Protein AF-0000000075018645 (afdb_homodimer)

InterPro domains:
  IPR000979 Phosphodiesterase MJ0936/Vps29 [PTHR11124] (1-174)
  IPR000979 Phosphodiesterase MJ0936/Vps29 [TIGR00040] (1-142)
  IPR024654 Calcineurin-like phosphoesterase domain, lpxH-type [PF12850] (1-156)
  IPR028661 Vacuolar protein sorting-associated protein 29 [cd07394] (2-175)
  IPR029052 Metallo-dependent phosphatase-like [G3DSA:3.60.21.10] (1-175)
  IPR029052 Metallo-dependent phosphatase-like [SSF56300] (1-170)

Sequence (350 aa):
MLVLVLGDLHIPHWCNSLPAQFKELLVPGKIQHILCTGNHCTKESYDRLKTQASDVHIVLGDFDENLNYPEQKVVTVGQFKTGLIHGHQVIPWGDKPSLALLQRQFDVGILISGHTHKFEALEHENKFYINPGSATGAYNALETNIIPSFVLMDIQASTLVTYVNQLIGDDVKVGMLVLVLGDLHIPHWCNSLPAQFKELLVPGKIQHILCTGNHCTKESYDRLKTQASDVHIVLGDFDENLNYPEQKVVTVGQFKTGLIHGHQVIPWGDKPSLALLQRQFDVGILISGHTHKFEALEHENKFYINPGSATGAYNALETNIIPSFVLMDIQASTLVTYVNQLIGDDVKVG

Structure (mmCIF, N/CA/C/O backbone):
data_AF-0000000075018645-model_v1
#
loop_
_entity.id
_entity.type
_entity.pdbx_description
1 polymer 'Vacuolar protein sorting-associated protein 29'
#
loop_
_atom_site.group_PDB
_atom_site.id
_atom_site.type_symbol
_atom_site.label_atom_id
_atom_site.label_alt_id
_atom_site.label_comp_id
_atom_site.label_asym_id
_atom_site.label_entity_id
_atom_site.label_seq_id
_atom_site.pdbx_PDB_ins_code
_atom_site.Cartn_x
_atom_site.Cartn_y
_atom_site.Cartn_z
_atom_site.occupancy
_atom_site.B_iso_or_equiv
_atom_site.auth_seq_id
_atom_site.auth_comp_id
_atom_site.auth_asym_id
_atom_site.auth_atom_id
_atom_site.pdbx_PDB_model_num
ATOM 1 N N . MET A 1 1 ? 11.43 -12.359 6.496 1 83.75 1 MET A N 1
ATOM 2 C CA . MET A 1 1 ? 11.57 -12.656 5.07 1 83.75 1 MET A CA 1
ATOM 3 C C . MET A 1 1 ? 10.539 -11.891 4.25 1 83.75 1 MET A C 1
ATOM 5 O O . MET A 1 1 ? 9.359 -11.883 4.59 1 83.75 1 MET A O 1
ATOM 9 N N . LEU A 1 2 ? 11.062 -11.273 3.143 1 85.44 2 LEU A N 1
ATOM 10 C CA . LEU A 1 2 ? 10.164 -10.453 2.34 1 85.44 2 LEU A CA 1
ATOM 11 C C . LEU A 1 2 ? 9.852 -11.133 1.011 1 85.44 2 LEU A C 1
ATOM 13 O O . LEU A 1 2 ? 10.75 -11.656 0.349 1 85.44 2 LEU A O 1
ATOM 17 N N . VAL A 1 3 ? 8.555 -11.07 0.729 1 90 3 VAL A N 1
ATOM 18 C CA . VAL A 1 3 ? 8.062 -11.688 -0.497 1 90 3 VAL A CA 1
ATOM 19 C C . VAL A 1 3 ? 7.254 -10.672 -1.302 1 90 3 VAL A C 1
ATOM 21 O O . VAL A 1 3 ? 6.316 -10.062 -0.782 1 90 3 VAL A O 1
ATOM 24 N N . LEU A 1 4 ? 7.664 -10.484 -2.486 1 90 4 LEU A N 1
ATOM 25 C CA . LEU A 1 4 ? 6.902 -9.633 -3.396 1 90 4 LEU A CA 1
ATOM 26 C C . LEU A 1 4 ? 5.93 -10.461 -4.23 1 90 4 LEU A C 1
ATOM 28 O O . LEU A 1 4 ? 6.32 -11.461 -4.836 1 90 4 LEU A O 1
ATOM 32 N N . VAL A 1 5 ? 4.656 -10.062 -4.191 1 93.38 5 VAL A N 1
ATOM 33 C CA . VAL A 1 5 ? 3.625 -10.734 -4.98 1 93.38 5 VAL A CA 1
ATOM 34 C C . VAL A 1 5 ? 3.055 -9.773 -6.012 1 93.38 5 VAL A C 1
ATOM 36 O O . VAL A 1 5 ? 2.572 -8.688 -5.664 1 93.38 5 VAL A O 1
ATOM 39 N N . LEU A 1 6 ? 3.135 -10.125 -7.309 1 91.5 6 LEU A N 1
ATOM 40 C CA . LEU A 1 6 ? 2.613 -9.258 -8.359 1 91.5 6 LEU A CA 1
ATOM 41 C C . LEU A 1 6 ? 2.143 -10.078 -9.555 1 91.5 6 LEU A C 1
ATOM 43 O O . LEU A 1 6 ? 2.387 -11.289 -9.617 1 91.5 6 LEU A O 1
ATOM 47 N N . GLY A 1 7 ? 1.464 -9.445 -10.508 1 91.44 7 GLY A N 1
ATOM 48 C CA . GLY A 1 7 ? 1.008 -10.094 -11.727 1 91.44 7 GLY A CA 1
ATOM 49 C C . GLY A 1 7 ? 0.136 -9.203 -12.586 1 91.44 7 GLY A C 1
ATOM 50 O O . GLY A 1 7 ? -0.05 -8.023 -12.281 1 91.44 7 GLY A O 1
ATOM 51 N N . ASP A 1 8 ? -0.263 -9.75 -13.734 1 89.31 8 ASP A N 1
ATOM 52 C CA . ASP A 1 8 ? -1.193 -9.117 -14.672 1 89.31 8 ASP A CA 1
ATOM 53 C C . ASP A 1 8 ? -0.682 -7.754 -15.117 1 89.31 8 ASP A C 1
ATOM 55 O O . ASP A 1 8 ? -1.412 -6.762 -15.062 1 89.31 8 ASP A O 1
ATOM 59 N N . LEU A 1 9 ? 0.55 -7.738 -15.469 1 81.56 9 LEU A N 1
ATOM 60 C CA . LEU A 1 9 ? 1.198 -6.508 -15.906 1 81.56 9 LEU A CA 1
ATOM 61 C C . LEU A 1 9 ? 0.709 -6.105 -17.297 1 81.56 9 LEU A C 1
ATOM 63 O O . LEU A 1 9 ? 0.452 -4.926 -17.547 1 81.56 9 LEU A O 1
ATOM 67 N N . HIS A 1 10 ? 0.466 -6.961 -18.234 1 73.25 10 HIS A N 1
ATOM 68 C CA . HIS A 1 10 ? 0.012 -6.777 -19.609 1 73.25 10 HIS A CA 1
ATOM 69 C C . HIS A 1 10 ? 0.789 -5.66 -20.297 1 73.25 10 HIS A C 1
ATOM 71 O O . HIS A 1 10 ? 0.198 -4.805 -20.969 1 73.25 10 HIS A O 1
ATOM 77 N N . ILE A 1 11 ? 1.95 -5.191 -19.797 1 65.5 11 ILE A N 1
ATOM 78 C CA . ILE A 1 11 ? 2.768 -4.18 -20.469 1 65.5 11 ILE A CA 1
ATOM 79 C C . ILE A 1 11 ? 3.992 -4.84 -21.094 1 65.5 11 ILE A C 1
ATOM 81 O O . ILE A 1 11 ? 4.703 -5.602 -20.438 1 65.5 11 ILE A O 1
ATOM 85 N N . PRO A 1 12 ? 4.051 -4.598 -22.422 1 55.47 12 PRO A N 1
ATOM 86 C CA . PRO A 1 12 ? 5.258 -5.152 -23.047 1 55.47 12 PRO A CA 1
ATOM 87 C C . PRO A 1 12 ? 6.535 -4.723 -22.328 1 55.47 12 PRO A C 1
ATOM 89 O O . PRO A 1 12 ? 7.5 -5.488 -22.266 1 55.47 12 PRO A O 1
ATOM 92 N N . HIS A 1 13 ? 6.707 -3.363 -21.875 1 49.41 13 HIS A N 1
ATOM 93 C CA . HIS A 1 13 ? 7.949 -2.865 -21.281 1 49.41 13 HIS A CA 1
ATOM 94 C C . HIS A 1 13 ? 7.723 -2.338 -19.875 1 49.41 13 HIS A C 1
AT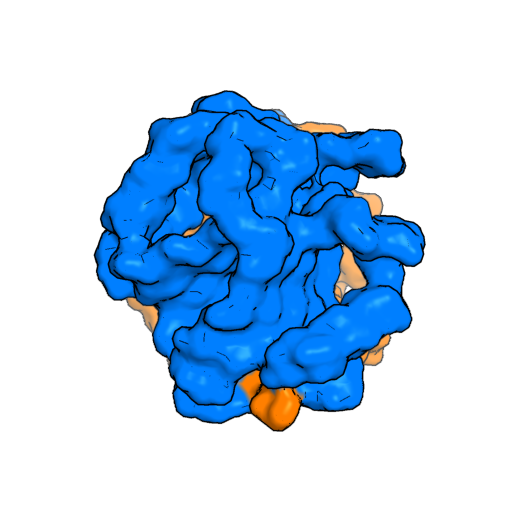OM 96 O O . HIS A 1 13 ? 7.371 -1.171 -19.688 1 49.41 13 HIS A O 1
ATOM 102 N N . TRP A 1 14 ? 7.301 -3.049 -18.891 1 46.34 14 TRP A N 1
ATOM 103 C CA . TRP A 1 14 ? 6.766 -2.648 -17.594 1 46.34 14 TRP A CA 1
ATOM 104 C C . TRP A 1 14 ? 7.871 -2.09 -16.703 1 46.34 14 TRP A C 1
ATOM 106 O O . TRP A 1 14 ? 7.629 -1.179 -15.906 1 46.34 14 TRP A O 1
ATOM 116 N N . CYS A 1 15 ? 9.086 -2.59 -16.641 1 45.81 15 CYS A N 1
ATOM 117 C CA . CYS A 1 15 ? 9.977 -2.252 -15.539 1 45.81 15 CYS A CA 1
ATOM 118 C C . CYS A 1 15 ? 10.078 -0.741 -15.359 1 45.81 15 CYS A C 1
ATOM 120 O O . CYS A 1 15 ? 10.328 -0.256 -14.258 1 45.81 15 CYS A O 1
ATOM 122 N N . ASN A 1 16 ? 9.766 -0.083 -16.328 1 48.06 16 ASN A N 1
ATOM 123 C CA . ASN A 1 16 ? 10 1.354 -16.219 1 48.06 16 ASN A CA 1
ATOM 124 C C . ASN A 1 16 ? 8.867 2.055 -15.484 1 48.06 16 ASN A C 1
ATOM 126 O O . ASN A 1 16 ? 8.984 3.225 -15.117 1 48.06 16 ASN A O 1
ATOM 130 N N . SER A 1 17 ? 7.871 1.231 -15.203 1 51.66 17 SER A N 1
ATOM 131 C CA . SER A 1 17 ? 6.711 2.006 -14.766 1 51.66 17 SER A CA 1
ATOM 132 C C . SER A 1 17 ? 6.48 1.863 -13.266 1 51.66 17 SER A C 1
ATOM 134 O O . SER A 1 17 ? 5.641 2.561 -12.695 1 51.66 17 SER A O 1
ATOM 136 N N . LEU A 1 18 ? 7.113 0.878 -12.672 1 55.47 18 LEU A N 1
ATOM 137 C CA . LEU A 1 18 ? 6.934 0.89 -11.219 1 55.47 18 LEU A CA 1
ATOM 138 C C . LEU A 1 18 ? 7.578 2.125 -10.602 1 55.47 18 LEU A C 1
ATOM 140 O O . LEU A 1 18 ? 8.68 2.52 -11 1 55.47 18 LEU A O 1
ATOM 144 N N . PRO A 1 19 ? 6.902 2.9 -9.867 1 52.44 19 PRO A N 1
ATOM 145 C CA . PRO A 1 19 ? 7.539 4.055 -9.219 1 52.44 19 PRO A CA 1
ATOM 146 C C . PRO A 1 19 ? 8.898 3.713 -8.609 1 52.44 19 PRO A C 1
ATOM 148 O O . PRO A 1 19 ? 9.102 2.592 -8.141 1 52.44 19 PRO A O 1
ATOM 151 N N . ALA A 1 20 ? 9.844 4.527 -8.969 1 54.25 20 ALA A N 1
ATOM 152 C CA . ALA A 1 20 ? 11.227 4.391 -8.531 1 54.25 20 ALA A CA 1
ATOM 153 C C . ALA A 1 20 ? 11.297 3.887 -7.09 1 54.25 20 ALA A C 1
ATOM 155 O O . ALA A 1 20 ? 12.18 3.098 -6.742 1 54.25 20 ALA A O 1
ATOM 156 N N . GLN A 1 21 ? 10.391 4.324 -6.289 1 50.91 21 GLN A N 1
ATOM 157 C CA . GLN A 1 21 ? 10.469 4.031 -4.863 1 50.91 21 GLN A CA 1
ATOM 158 C C . GLN A 1 21 ? 10.172 2.562 -4.582 1 50.91 21 GLN A C 1
ATOM 160 O O . GLN A 1 21 ? 10.781 1.959 -3.695 1 50.91 21 GLN A O 1
ATOM 165 N N . PHE A 1 22 ? 9.273 2.072 -5.418 1 56.5 22 PHE A N 1
ATOM 166 C CA . PHE A 1 22 ? 9.055 0.638 -5.273 1 56.5 22 PHE A CA 1
ATOM 167 C C . PHE A 1 22 ? 10.25 -0.145 -5.801 1 56.5 22 PHE A C 1
ATOM 169 O O . PHE A 1 22 ? 10.547 -1.241 -5.316 1 56.5 22 PHE A O 1
ATOM 176 N N . LYS A 1 23 ? 10.844 0.685 -6.559 1 59.16 23 LYS A N 1
ATOM 177 C CA . LYS A 1 23 ? 12.047 0.066 -7.102 1 59.16 23 LYS A CA 1
ATOM 178 C C . LYS A 1 23 ? 13.078 -0.187 -6.004 1 59.16 23 LYS A C 1
ATOM 180 O O . LYS A 1 23 ? 13.82 -1.171 -6.055 1 59.16 23 LYS A O 1
ATOM 185 N N . GLU A 1 24 ? 12.914 0.723 -5.113 1 60.16 24 GLU A N 1
ATOM 186 C CA . GLU A 1 24 ? 13.867 0.559 -4.016 1 60.16 24 GLU A CA 1
ATOM 187 C C . GLU A 1 24 ? 13.547 -0.681 -3.188 1 60.16 24 GLU A C 1
ATOM 189 O O . GLU A 1 24 ? 14.43 -1.253 -2.547 1 60.16 24 GLU A O 1
ATOM 194 N N . LEU A 1 25 ? 12.289 -0.926 -3.186 1 60.38 25 LEU A N 1
ATOM 195 C CA . LEU A 1 25 ? 11.93 -2.18 -2.529 1 60.38 25 LEU A CA 1
ATOM 196 C C . LEU A 1 25 ? 12.523 -3.371 -3.273 1 60.38 25 LEU A C 1
ATOM 198 O O . LEU A 1 25 ? 12.781 -4.418 -2.676 1 60.38 25 LEU A O 1
ATOM 202 N N . LEU A 1 26 ? 12.688 -3.105 -4.48 1 60.47 26 LEU A N 1
ATOM 203 C CA . LEU A 1 26 ? 13.219 -4.164 -5.332 1 60.47 26 LEU A CA 1
ATOM 204 C C . LEU A 1 26 ? 14.742 -4.133 -5.352 1 60.47 26 LEU A C 1
ATOM 206 O O . LEU A 1 26 ? 15.367 -4.785 -6.188 1 60.47 26 LEU A O 1
ATOM 210 N N . VAL A 1 27 ? 15.219 -3.354 -4.32 1 60.97 27 VAL A N 1
ATOM 211 C CA . VAL A 1 27 ? 16.672 -3.357 -4.234 1 60.97 27 VAL A CA 1
ATOM 212 C C . VAL A 1 27 ? 17.172 -4.762 -3.896 1 60.97 27 VAL A C 1
ATOM 214 O O . VAL A 1 27 ? 16.609 -5.434 -3.027 1 60.97 27 VAL A O 1
ATOM 217 N N . PRO A 1 28 ? 18.203 -5.121 -4.664 1 63.28 28 PRO A N 1
ATOM 218 C CA . PRO A 1 28 ? 18.734 -6.469 -4.465 1 63.28 28 PRO A CA 1
ATOM 219 C C . PRO A 1 28 ? 19.047 -6.77 -3 1 63.28 28 PRO A C 1
ATOM 221 O O . PRO A 1 28 ? 19.547 -5.898 -2.279 1 63.28 28 PRO A O 1
ATOM 224 N N . GLY A 1 29 ? 18.594 -7.887 -2.543 1 68.38 29 GLY A N 1
ATOM 225 C CA . GLY A 1 29 ? 18.922 -8.383 -1.213 1 68.38 29 GLY A CA 1
ATOM 226 C C . GLY A 1 29 ? 17.812 -8.141 -0.203 1 68.38 29 GLY A C 1
ATOM 227 O O . GLY A 1 29 ? 17.812 -8.719 0.885 1 68.38 29 GLY A O 1
ATOM 228 N N . LYS A 1 30 ? 16.906 -7.352 -0.616 1 74.56 30 LYS A N 1
ATOM 229 C CA . LYS A 1 30 ? 15.844 -7.078 0.35 1 74.56 30 LYS A CA 1
ATOM 230 C C . LYS A 1 30 ? 14.672 -8.039 0.167 1 74.56 30 LYS A C 1
ATOM 232 O O . LYS A 1 30 ? 14.094 -8.516 1.146 1 74.56 30 LYS A O 1
ATOM 237 N N . ILE A 1 31 ? 14.383 -8.328 -1.036 1 82.94 31 ILE A N 1
ATOM 238 C CA . ILE A 1 31 ? 13.305 -9.258 -1.353 1 82.94 31 ILE A CA 1
ATOM 239 C C . ILE A 1 31 ? 13.875 -10.648 -1.596 1 82.94 31 ILE A C 1
ATOM 241 O O . ILE A 1 31 ? 14.727 -10.836 -2.467 1 82.94 31 ILE A O 1
ATOM 245 N N . GLN A 1 32 ? 13.422 -11.586 -0.817 1 87 32 GLN A N 1
ATOM 246 C CA . GLN A 1 32 ? 13.969 -12.938 -0.932 1 87 32 GLN A CA 1
ATOM 247 C C . GLN A 1 32 ? 13.227 -13.734 -2.004 1 87 32 GLN A C 1
ATOM 249 O O . GLN A 1 32 ? 13.836 -14.539 -2.711 1 87 32 GLN A O 1
ATOM 254 N N . HIS A 1 33 ? 11.922 -13.516 -2.055 1 90.69 33 HIS A N 1
ATOM 255 C CA . HIS A 1 33 ? 11.117 -14.25 -3.021 1 90.69 33 HIS A CA 1
ATOM 256 C C . HIS A 1 33 ? 10.219 -13.305 -3.82 1 90.69 33 HIS A C 1
ATOM 258 O O . HIS A 1 33 ? 9.688 -12.336 -3.275 1 90.69 33 HIS A O 1
ATOM 264 N N . ILE A 1 34 ? 10.094 -13.656 -5.09 1 91.25 34 ILE A N 1
ATOM 265 C CA . ILE A 1 34 ? 9.086 -13.008 -5.926 1 91.25 34 ILE A CA 1
ATOM 266 C C . ILE A 1 34 ? 8.109 -14.055 -6.461 1 91.25 34 ILE A C 1
ATOM 268 O O . ILE A 1 34 ? 8.523 -15.07 -7.023 1 91.25 34 ILE A O 1
ATOM 272 N N . LEU A 1 35 ? 6.836 -13.867 -6.168 1 94.88 35 LEU A N 1
ATOM 273 C CA . LEU A 1 35 ? 5.766 -14.711 -6.684 1 94.88 35 LEU A CA 1
ATOM 274 C C . LEU A 1 35 ? 4.93 -13.961 -7.715 1 94.88 35 LEU A C 1
ATOM 276 O O . LEU A 1 35 ? 4.336 -12.922 -7.402 1 94.88 35 LEU A O 1
ATOM 280 N N . CYS A 1 36 ? 4.848 -14.531 -8.953 1 93.75 36 CYS A N 1
ATOM 281 C CA . CYS A 1 36 ? 4.148 -13.859 -10.047 1 93.75 36 CYS A CA 1
ATOM 282 C C . CYS A 1 36 ? 2.996 -14.711 -10.562 1 93.75 36 CYS A C 1
ATOM 284 O O . CYS A 1 36 ? 3.188 -15.875 -10.906 1 93.75 36 CYS A O 1
ATOM 286 N N . THR A 1 37 ? 1.819 -14.039 -10.695 1 96.31 37 THR A N 1
ATOM 287 C CA . THR A 1 37 ? 0.627 -14.789 -11.078 1 96.31 37 THR A CA 1
ATOM 288 C C . THR A 1 37 ? 0.485 -14.844 -12.594 1 96.31 37 THR A C 1
ATOM 290 O O . THR A 1 37 ? -0.561 -15.25 -13.109 1 96.31 37 THR A O 1
ATOM 293 N N . GLY A 1 38 ? 1.52 -14.445 -13.328 1 92.94 38 GLY A N 1
ATOM 294 C CA . GLY A 1 38 ? 1.479 -14.57 -14.773 1 92.94 38 GLY A CA 1
ATOM 295 C C . GLY A 1 38 ? 1.055 -13.289 -15.477 1 92.94 38 GLY A C 1
ATOM 296 O O . GLY A 1 38 ? 0.892 -12.25 -14.836 1 92.94 38 GLY A O 1
ATOM 297 N N . ASN A 1 39 ? 0.925 -13.477 -16.891 1 89.75 39 ASN A N 1
ATOM 298 C CA . ASN A 1 39 ? 0.632 -12.352 -17.766 1 89.75 39 ASN A CA 1
ATOM 299 C C . ASN A 1 39 ? 1.648 -11.227 -17.609 1 89.75 39 ASN A C 1
ATOM 301 O O . ASN A 1 39 ? 1.272 -10.062 -17.422 1 89.75 39 ASN A O 1
ATOM 305 N N . HIS A 1 40 ? 2.846 -11.969 -17.562 1 77.69 40 HIS A N 1
ATOM 306 C CA . HIS A 1 40 ? 3.971 -11.039 -17.516 1 77.69 40 HIS A CA 1
ATOM 307 C C . HIS A 1 40 ? 4.414 -10.648 -18.922 1 77.69 40 HIS A C 1
ATOM 309 O O . HIS A 1 40 ? 4.172 -11.375 -19.875 1 77.69 40 HIS A O 1
ATOM 315 N N . CYS A 1 41 ? 4.414 -9.422 -19.375 1 61.62 41 CYS A N 1
ATOM 316 C CA . CYS A 1 41 ? 4.629 -8.984 -20.75 1 61.62 41 CYS A CA 1
ATOM 317 C C . CYS A 1 41 ? 5.91 -9.586 -21.328 1 61.62 41 CYS A C 1
ATOM 319 O O . CYS A 1 41 ? 5.883 -10.25 -22.359 1 61.62 41 CYS A O 1
ATOM 321 N N . THR A 1 42 ? 7.172 -8.992 -21.062 1 62.38 42 THR A N 1
ATOM 322 C CA . THR A 1 42 ? 8.336 -9.312 -21.891 1 62.38 42 THR A CA 1
ATOM 323 C C . THR A 1 42 ? 9.367 -10.094 -21.078 1 62.38 42 THR A C 1
ATOM 325 O O . THR A 1 42 ? 9.352 -10.07 -19.859 1 62.38 42 THR A O 1
ATOM 328 N N . LYS A 1 43 ? 10.023 -11.016 -21.781 1 66.56 43 LYS A N 1
ATOM 329 C CA . LYS A 1 43 ? 11.18 -11.711 -21.234 1 66.56 43 LYS A CA 1
ATOM 330 C C . LYS A 1 43 ? 12.086 -10.75 -20.453 1 66.56 43 LYS A C 1
ATOM 332 O O . LYS A 1 43 ? 12.641 -11.117 -19.422 1 66.56 43 LYS A O 1
ATOM 337 N N . GLU A 1 44 ? 12.125 -9.617 -20.938 1 68.62 44 GLU A N 1
ATOM 338 C CA . GLU A 1 44 ? 12.984 -8.609 -20.312 1 68.62 44 GLU A CA 1
ATOM 339 C C . GLU A 1 44 ? 12.516 -8.273 -18.906 1 68.62 44 GLU A C 1
ATOM 341 O O . GLU A 1 44 ? 13.328 -8.133 -17.984 1 68.62 44 GLU A O 1
ATOM 346 N N . SER A 1 45 ? 11.203 -8.242 -18.766 1 69.06 45 SER A N 1
ATOM 347 C CA . SER A 1 45 ? 10.656 -7.938 -17.438 1 69.06 45 SER A CA 1
ATOM 348 C C . SER A 1 45 ? 10.953 -9.062 -16.453 1 69.06 45 SER A C 1
ATOM 350 O O . SER A 1 45 ? 11.289 -8.797 -15.297 1 69.06 45 SER A O 1
ATOM 352 N N . TYR A 1 46 ? 10.93 -10.141 -17.031 1 70.25 46 TYR A N 1
ATOM 353 C CA . TYR A 1 46 ? 11.195 -11.312 -16.203 1 70.25 46 TYR A CA 1
ATOM 354 C C . TYR A 1 46 ? 12.656 -11.352 -15.781 1 70.25 46 TYR A C 1
ATOM 356 O O . TYR A 1 46 ? 12.961 -11.648 -14.617 1 70.25 46 TYR A O 1
ATOM 364 N N . ASP A 1 47 ? 13.469 -11.141 -16.703 1 74.12 47 ASP A N 1
ATOM 365 C CA . ASP A 1 47 ? 14.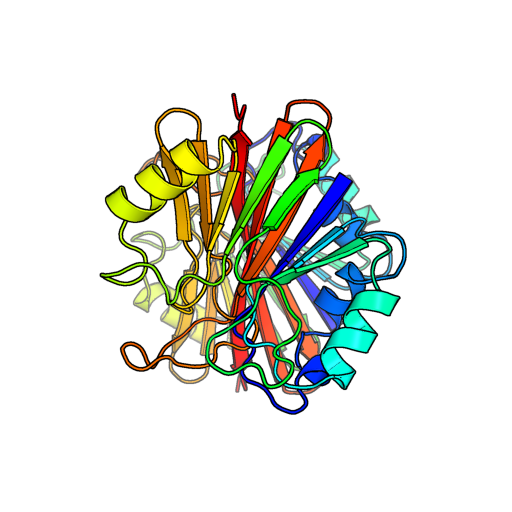898 -11.148 -16.406 1 74.12 47 ASP A CA 1
ATOM 366 C C . ASP A 1 47 ? 15.25 -10.109 -15.336 1 74.12 47 ASP A C 1
ATOM 368 O O . ASP A 1 47 ? 16.109 -10.352 -14.484 1 74.12 47 ASP A O 1
ATOM 372 N N . ARG A 1 48 ? 14.539 -9.164 -15.375 1 71.62 48 ARG A N 1
ATOM 373 C CA . ARG A 1 48 ? 14.773 -8.109 -14.383 1 71.62 48 ARG A CA 1
ATOM 374 C C . ARG A 1 48 ? 14.359 -8.578 -12.992 1 71.62 48 ARG A C 1
ATOM 376 O O . ARG A 1 48 ? 15.062 -8.312 -12.016 1 71.62 48 ARG A O 1
ATOM 383 N N . LEU A 1 49 ? 13.281 -9.266 -12.969 1 74.81 49 LEU A N 1
ATOM 384 C CA . LEU A 1 49 ? 12.812 -9.766 -11.68 1 74.81 49 LEU A CA 1
ATOM 385 C C . LEU A 1 49 ? 13.773 -10.797 -11.109 1 74.81 49 LEU A C 1
ATOM 387 O O . LEU A 1 49 ? 14.039 -10.805 -9.906 1 74.81 49 LEU A O 1
ATOM 391 N N . LYS A 1 50 ? 14.328 -11.484 -11.953 1 74.75 50 LYS A N 1
ATOM 392 C CA . LYS A 1 50 ? 15.258 -12.531 -11.539 1 74.75 50 LYS A CA 1
ATOM 393 C C . LYS A 1 50 ? 16.531 -11.938 -10.969 1 74.75 50 LYS A C 1
ATOM 395 O O . LYS A 1 50 ? 17.188 -12.539 -10.102 1 74.75 50 LYS A O 1
ATOM 400 N N . THR A 1 51 ? 16.828 -10.812 -11.555 1 73.44 51 THR A N 1
ATOM 401 C CA . THR A 1 51 ? 18.016 -10.164 -11.047 1 73.44 51 THR A CA 1
ATOM 402 C C . THR A 1 51 ? 17.75 -9.508 -9.695 1 73.44 51 THR A C 1
ATOM 404 O O . THR A 1 51 ? 18.672 -9.258 -8.922 1 73.44 51 THR A O 1
ATOM 407 N N . GLN A 1 52 ? 16.547 -9.297 -9.398 1 70.62 52 GLN A N 1
ATOM 408 C CA . GLN A 1 52 ? 16.156 -8.547 -8.211 1 70.62 52 GLN A CA 1
ATOM 409 C C . GLN A 1 52 ? 16 -9.477 -7.008 1 70.62 52 GLN A C 1
ATOM 411 O O . GLN A 1 52 ? 16.188 -9.055 -5.867 1 70.62 52 GLN A O 1
ATOM 416 N N . ALA A 1 53 ? 15.664 -10.672 -7.309 1 76.06 53 ALA A N 1
ATOM 417 C CA . ALA A 1 53 ? 15.445 -11.609 -6.207 1 76.06 53 ALA A CA 1
ATOM 418 C C . ALA A 1 53 ? 16.062 -12.969 -6.516 1 76.06 53 ALA A C 1
ATOM 420 O O . ALA A 1 53 ? 16.125 -13.383 -7.676 1 76.06 53 ALA A O 1
ATOM 421 N N . SER A 1 54 ? 16.484 -13.578 -5.414 1 75.75 54 SER A N 1
ATOM 422 C CA . SER A 1 54 ? 17.156 -14.859 -5.535 1 75.75 54 SER A CA 1
ATOM 423 C C . SER A 1 54 ? 16.188 -15.961 -5.965 1 75.75 54 SER A C 1
ATOM 425 O O . SER A 1 54 ? 16.594 -16.938 -6.59 1 75.75 54 SER A O 1
ATOM 427 N N . ASP A 1 55 ? 14.961 -15.789 -5.652 1 89.56 55 ASP A N 1
ATOM 428 C CA . ASP A 1 55 ? 13.984 -16.844 -5.914 1 89.56 55 ASP A CA 1
ATOM 429 C C . ASP A 1 55 ? 12.719 -16.281 -6.547 1 89.56 55 ASP A C 1
ATOM 431 O O . ASP A 1 55 ? 11.922 -15.633 -5.871 1 89.56 55 ASP A O 1
ATOM 435 N N . VAL A 1 56 ? 12.617 -16.578 -7.82 1 90.88 56 VAL A N 1
ATOM 436 C CA . VAL A 1 56 ? 11.477 -16.062 -8.57 1 90.88 56 VAL A CA 1
ATOM 437 C C . VAL A 1 56 ? 10.609 -17.219 -9.055 1 90.88 56 VAL A C 1
ATOM 439 O O . VAL A 1 56 ? 11.102 -18.156 -9.688 1 90.88 56 VAL A O 1
ATOM 442 N N . HIS A 1 57 ? 9.32 -17.156 -8.711 1 94.25 57 HIS A N 1
ATOM 443 C CA . HIS A 1 57 ? 8.344 -18.156 -9.141 1 94.25 57 HIS A CA 1
ATOM 444 C C . HIS A 1 57 ? 7.258 -17.516 -10 1 94.25 57 HIS A C 1
ATOM 446 O O . HIS A 1 57 ? 6.648 -16.516 -9.609 1 94.25 57 HIS A O 1
ATOM 452 N N . ILE A 1 58 ? 7.047 -18.141 -11.148 1 93.31 58 ILE A N 1
ATOM 453 C CA . ILE A 1 58 ? 6.07 -17.625 -12.102 1 93.31 58 ILE A CA 1
ATOM 454 C C . ILE A 1 58 ? 5.141 -18.75 -12.555 1 93.31 58 ILE A C 1
ATOM 456 O O . ILE A 1 58 ? 5.586 -19.875 -12.797 1 93.31 58 ILE A O 1
ATOM 460 N N . VAL A 1 59 ? 3.842 -18.406 -12.609 1 96.5 59 VAL A N 1
ATOM 461 C CA . VAL A 1 59 ? 2.912 -19.359 -13.227 1 96.5 59 VAL A CA 1
ATOM 462 C C . VAL A 1 59 ? 2.402 -18.781 -14.547 1 96.5 59 VAL A C 1
ATOM 464 O O . VAL A 1 59 ? 2.506 -17.578 -14.797 1 96.5 59 VAL A O 1
ATOM 467 N N . LEU A 1 60 ? 1.87 -19.656 -15.344 1 95.12 60 LEU A N 1
ATOM 468 C CA . LEU A 1 60 ? 1.473 -19.328 -16.719 1 95.12 60 LEU A CA 1
ATOM 469 C C . LEU A 1 60 ? 0.177 -18.531 -16.719 1 95.12 60 LEU A C 1
ATOM 471 O O . LEU A 1 60 ? -0.836 -18.969 -16.172 1 95.12 60 LEU A O 1
ATOM 475 N N . GLY A 1 61 ? 0.237 -17.344 -17.312 1 93.94 61 GLY A N 1
ATOM 476 C CA . GLY A 1 61 ? -0.957 -16.562 -17.578 1 93.94 61 GLY A CA 1
ATOM 477 C C . GLY A 1 61 ? -1.566 -16.875 -18.938 1 93.94 61 GLY A C 1
ATOM 478 O O . GLY A 1 61 ? -0.932 -17.5 -19.781 1 93.94 61 GLY A O 1
ATOM 479 N N . ASP A 1 62 ? -2.785 -16.406 -19.156 1 93.12 62 ASP A N 1
ATOM 480 C CA . ASP A 1 62 ? -3.494 -16.734 -20.391 1 93.12 62 ASP A CA 1
ATOM 481 C C . ASP A 1 62 ? -2.99 -15.875 -21.562 1 93.12 62 ASP A C 1
ATOM 483 O O . ASP A 1 62 ? -3.268 -16.172 -22.719 1 93.12 62 ASP A O 1
ATOM 487 N N . PHE A 1 63 ? -2.098 -14.898 -21.312 1 89 63 PHE A N 1
ATOM 488 C CA . PHE A 1 63 ? -1.551 -14.062 -22.375 1 89 63 PHE A CA 1
ATOM 489 C C . PHE A 1 63 ? -0.034 -14.188 -22.438 1 89 63 PHE A C 1
ATOM 491 O O . PHE A 1 63 ? 0.628 -13.445 -23.156 1 89 63 PHE A O 1
ATOM 498 N N . ASP A 1 64 ? 0.483 -15.008 -21.625 1 88.94 64 ASP A N 1
ATOM 499 C CA . ASP A 1 64 ? 1.931 -15.195 -21.641 1 88.94 64 ASP A CA 1
ATOM 500 C C . ASP A 1 64 ? 2.377 -15.852 -22.953 1 88.94 64 ASP A C 1
ATOM 502 O O . ASP A 1 64 ? 1.718 -16.766 -23.453 1 88.94 64 ASP A O 1
ATOM 506 N N . GLU A 1 65 ? 3.473 -15.375 -23.391 1 84.75 65 GLU A N 1
ATOM 507 C CA . GLU A 1 65 ? 4.027 -15.945 -24.609 1 84.75 65 GLU A CA 1
ATOM 508 C C . GLU A 1 65 ? 4.891 -17.156 -24.312 1 84.75 65 GLU A C 1
ATOM 510 O O . GLU A 1 65 ? 4.953 -18.094 -25.109 1 84.75 65 GLU A O 1
ATOM 515 N N . ASN A 1 66 ? 5.645 -17 -23.234 1 85.88 66 ASN A N 1
ATOM 516 C CA . ASN A 1 66 ? 6.41 -18.172 -22.797 1 85.88 66 ASN A CA 1
ATOM 517 C C . ASN A 1 66 ? 5.508 -19.234 -22.188 1 85.88 66 ASN A C 1
ATOM 519 O O . ASN A 1 66 ? 5.051 -19.094 -21.047 1 85.88 66 ASN A O 1
ATOM 523 N N . LEU A 1 67 ? 5.363 -20.297 -22.922 1 88.81 67 LEU A N 1
ATOM 524 C CA . LEU A 1 67 ? 4.414 -21.328 -22.516 1 88.81 67 LEU A CA 1
ATOM 525 C C . LEU A 1 67 ? 5.082 -22.359 -21.625 1 88.81 67 LEU A C 1
ATOM 527 O O . LEU A 1 67 ? 4.445 -23.328 -21.203 1 88.81 67 LEU A O 1
ATOM 531 N N . ASN A 1 68 ? 6.293 -22.156 -21.266 1 90.69 68 ASN A N 1
ATOM 532 C CA . ASN A 1 68 ? 7.027 -23.125 -20.438 1 90.69 68 ASN A CA 1
ATOM 533 C C . ASN A 1 68 ? 6.773 -22.906 -18.953 1 90.69 68 ASN A C 1
ATOM 535 O O . ASN A 1 68 ? 7.191 -23.703 -18.125 1 90.69 68 ASN A O 1
ATOM 539 N N . TYR A 1 69 ? 6.074 -21.922 -18.609 1 91.88 69 TYR A N 1
ATOM 540 C CA . TYR A 1 69 ? 5.715 -21.703 -17.203 1 91.88 69 TYR A CA 1
ATOM 541 C C . TYR A 1 69 ? 4.684 -22.719 -16.75 1 91.88 69 TYR A C 1
ATOM 543 O O . TYR A 1 69 ? 3.824 -23.141 -17.516 1 91.88 69 TYR A O 1
ATOM 551 N N . PRO A 1 70 ? 4.852 -23.156 -15.539 1 96.5 70 PRO A N 1
ATOM 552 C CA . PRO A 1 70 ? 3.836 -24.078 -15.031 1 96.5 70 PRO A CA 1
ATOM 553 C C . PRO A 1 70 ? 2.475 -23.406 -14.844 1 96.5 70 PRO A C 1
ATOM 555 O O . PRO A 1 70 ? 2.4 -22.219 -14.57 1 96.5 70 PRO A O 1
ATOM 558 N N . GLU A 1 71 ? 1.354 -24.188 -14.953 1 96.94 71 GLU A N 1
ATOM 559 C CA . GLU A 1 71 ? -0.003 -23.703 -14.727 1 96.94 71 GLU A CA 1
ATOM 560 C C . GLU A 1 71 ? -0.241 -23.391 -13.258 1 96.94 71 GLU A C 1
ATOM 562 O O . GLU A 1 71 ? -1.068 -22.531 -12.922 1 96.94 71 GLU A O 1
ATOM 567 N N . GLN A 1 72 ? 0.347 -24.125 -12.445 1 97.94 72 GLN A N 1
ATOM 568 C CA . GLN A 1 72 ? 0.247 -23.969 -11 1 97.94 72 GLN A CA 1
ATOM 569 C C . GLN A 1 72 ? 1.572 -24.297 -10.32 1 97.94 72 GLN A C 1
ATOM 571 O O . GLN A 1 72 ? 2.389 -25.047 -10.859 1 97.94 72 GLN A O 1
ATOM 576 N N . LYS A 1 73 ? 1.777 -23.703 -9.156 1 97.75 73 LYS A N 1
ATOM 577 C CA . LYS A 1 73 ? 2.977 -23.969 -8.367 1 97.75 73 LYS A CA 1
ATOM 578 C C . LYS A 1 73 ? 2.668 -23.938 -6.875 1 97.75 73 LYS A C 1
ATOM 580 O O . LYS A 1 73 ? 1.797 -23.188 -6.434 1 97.75 73 LYS A O 1
ATOM 585 N N . VAL A 1 74 ? 3.285 -24.844 -6.145 1 98.06 74 VAL A N 1
ATOM 586 C CA . VAL A 1 74 ? 3.314 -24.781 -4.688 1 98.06 74 VAL A CA 1
ATOM 587 C C . VAL A 1 74 ? 4.73 -24.453 -4.215 1 98.06 74 VAL A C 1
ATOM 589 O O . VAL A 1 74 ? 5.691 -25.125 -4.598 1 98.06 74 VAL A O 1
ATOM 592 N N . VAL A 1 75 ? 4.797 -23.359 -3.457 1 96.06 75 VAL A N 1
ATOM 593 C CA . VAL A 1 75 ? 6.09 -22.875 -2.979 1 96.06 75 VAL A CA 1
ATOM 594 C C . VAL A 1 75 ? 6.062 -22.75 -1.458 1 96.06 75 VAL A C 1
ATOM 596 O O . VAL A 1 75 ? 5.074 -22.281 -0.888 1 96.06 75 VAL A O 1
ATOM 599 N N . THR A 1 76 ? 7.09 -23.25 -0.845 1 94.5 76 THR A N 1
ATOM 600 C CA . THR A 1 76 ? 7.207 -23.062 0.596 1 94.5 76 THR A CA 1
ATOM 601 C C . THR A 1 76 ? 8.094 -21.859 0.909 1 94.5 76 THR A C 1
ATOM 603 O O . THR A 1 76 ? 9.25 -21.797 0.468 1 94.5 76 THR A O 1
ATOM 606 N N . VAL A 1 77 ? 7.578 -20.922 1.595 1 89.44 77 VAL A N 1
ATOM 607 C CA . VAL A 1 77 ? 8.305 -19.75 2.051 1 89.44 77 VAL A CA 1
ATOM 608 C C . VAL A 1 77 ? 8.266 -19.672 3.574 1 89.44 77 VAL A C 1
ATOM 610 O O . VAL A 1 77 ? 7.211 -19.438 4.16 1 89.44 77 VAL A O 1
ATOM 613 N N . GLY A 1 78 ? 9.391 -19.75 4.16 1 88.25 78 GLY A N 1
ATOM 614 C CA . GLY A 1 78 ? 9.375 -19.922 5.605 1 88.25 78 GLY A CA 1
ATOM 615 C C . GLY A 1 78 ? 8.578 -21.141 6.047 1 88.25 78 GLY A C 1
ATOM 616 O O . GLY A 1 78 ? 8.805 -22.25 5.562 1 88.25 78 GLY A O 1
ATOM 617 N N . GLN A 1 79 ? 7.637 -20.844 6.91 1 89.94 79 GLN A N 1
ATOM 618 C CA . GLN A 1 79 ? 6.824 -21.938 7.438 1 89.94 79 GLN A CA 1
ATOM 619 C C . GLN A 1 79 ? 5.523 -22.078 6.648 1 89.94 79 GLN A C 1
ATOM 621 O O . GLN A 1 79 ? 4.715 -22.969 6.934 1 89.94 79 GLN A O 1
ATOM 626 N N . PHE A 1 80 ? 5.379 -21.375 5.613 1 92.25 80 PHE A N 1
ATOM 627 C CA . PHE A 1 80 ? 4.094 -21.328 4.93 1 92.25 80 PHE A CA 1
ATOM 628 C C . PHE A 1 80 ? 4.191 -21.984 3.555 1 92.25 80 PHE A C 1
ATOM 630 O O . PHE A 1 80 ? 5.066 -21.641 2.76 1 92.25 80 PHE A O 1
ATOM 637 N N . LYS A 1 81 ? 3.311 -22.922 3.371 1 95.62 81 LYS A N 1
ATOM 638 C CA . LYS A 1 81 ? 3.104 -23.453 2.027 1 95.62 81 LYS A CA 1
ATOM 639 C C . LYS A 1 81 ? 2.152 -22.562 1.227 1 95.62 81 LYS A C 1
ATOM 641 O O . LYS A 1 81 ? 1.033 -22.297 1.665 1 95.62 81 LYS A O 1
ATOM 646 N N . THR A 1 82 ? 2.621 -22.109 0.056 1 96.69 82 THR A N 1
ATOM 647 C CA . THR A 1 82 ? 1.866 -21.141 -0.728 1 96.69 82 THR A CA 1
ATOM 648 C C . THR A 1 82 ? 1.548 -21.688 -2.113 1 96.69 82 THR A C 1
ATOM 650 O O . THR A 1 82 ? 2.443 -22.156 -2.824 1 96.69 82 THR A O 1
ATOM 653 N N . GLY A 1 83 ? 0.252 -21.703 -2.445 1 98.06 83 GLY A N 1
ATOM 654 C CA . GLY A 1 83 ? -0.152 -22.016 -3.807 1 98.06 83 GLY A CA 1
ATOM 655 C C . GLY A 1 83 ? -0.192 -20.812 -4.715 1 98.06 83 GLY A C 1
ATOM 656 O O . GLY A 1 83 ? -0.597 -19.719 -4.293 1 98.06 83 GLY A O 1
ATOM 657 N N . LEU A 1 84 ? 0.227 -20.984 -5.918 1 98.31 84 LEU A N 1
ATOM 658 C CA . LEU A 1 84 ? 0.295 -19.922 -6.906 1 98.31 84 LEU A CA 1
ATOM 659 C C . LEU A 1 84 ? -0.373 -20.344 -8.211 1 98.31 84 LEU A C 1
ATOM 661 O O . LEU A 1 84 ? -0.025 -21.375 -8.789 1 98.31 84 LEU A O 1
ATOM 665 N N . ILE A 1 85 ? -1.368 -19.562 -8.602 1 98.5 85 ILE A N 1
ATOM 666 C CA . ILE A 1 85 ? -2.039 -19.797 -9.883 1 98.5 85 ILE A CA 1
ATOM 667 C C . ILE A 1 85 ? -2.336 -18.453 -10.555 1 98.5 85 ILE A C 1
ATOM 669 O O . ILE A 1 85 ? -2.334 -17.406 -9.898 1 98.5 85 ILE A O 1
ATOM 673 N N . HIS A 1 86 ? -2.559 -18.5 -11.805 1 97.88 86 HIS A N 1
ATOM 674 C CA . HIS A 1 86 ? -2.98 -17.281 -12.492 1 97.88 86 HIS A CA 1
ATOM 675 C C . HIS A 1 86 ? -4.418 -16.922 -12.133 1 97.88 86 HIS A C 1
ATOM 677 O O . HIS A 1 86 ? -4.715 -15.758 -11.859 1 97.88 86 HIS A O 1
ATOM 683 N N . GLY A 1 87 ? -5.285 -17.859 -12.258 1 97.38 87 GLY A N 1
ATOM 684 C CA . GLY A 1 87 ? -6.66 -17.609 -11.852 1 97.38 87 GLY A CA 1
ATOM 685 C C . GLY A 1 87 ? -7.641 -17.672 -13.008 1 97.38 87 GLY A C 1
ATOM 686 O O . GLY A 1 87 ? -8.852 -17.734 -12.805 1 97.38 87 GLY A O 1
ATOM 687 N N . HIS A 1 88 ? -7.129 -17.688 -14.305 1 95.88 88 HIS A N 1
ATOM 688 C CA . HIS A 1 88 ? -8.039 -17.75 -15.445 1 95.88 88 HIS A CA 1
ATOM 689 C C . HIS A 1 88 ? -8.781 -19.078 -15.484 1 95.88 88 HIS A C 1
ATOM 691 O O . HIS A 1 88 ? -9.844 -19.188 -16.109 1 95.88 88 HIS A O 1
ATOM 697 N N . GLN A 1 89 ? -8.273 -20.109 -14.789 1 94.38 89 GLN A N 1
ATOM 698 C CA . GLN A 1 89 ? -8.859 -21.438 -14.766 1 94.38 89 GLN A CA 1
ATOM 699 C C . GLN A 1 89 ? -10 -21.516 -13.758 1 94.38 89 GLN A C 1
ATOM 701 O O . GLN A 1 89 ? -10.703 -22.531 -13.68 1 94.38 89 GLN A O 1
ATOM 706 N N . VAL A 1 90 ? -10.148 -20.484 -12.938 1 95.44 90 VAL A N 1
ATOM 707 C CA . VAL A 1 90 ? -11.227 -20.422 -11.953 1 95.44 90 VAL A CA 1
ATOM 708 C C . VAL A 1 90 ? -12.445 -19.734 -12.562 1 95.44 90 VAL A C 1
ATOM 710 O O . VAL A 1 90 ? -12.367 -18.562 -12.953 1 95.44 90 VAL A O 1
ATOM 713 N N . ILE A 1 91 ? -13.617 -20.484 -12.57 1 92.25 91 ILE A N 1
ATOM 714 C CA . ILE A 1 91 ? -14.844 -19.938 -13.141 1 92.25 91 ILE A CA 1
ATOM 715 C C . ILE A 1 91 ? -15.992 -20.125 -12.156 1 92.25 91 ILE A C 1
ATOM 717 O O . ILE A 1 91 ? -16.281 -21.25 -11.734 1 92.25 91 ILE A O 1
ATOM 721 N N . PRO A 1 92 ? -16.703 -18.922 -11.898 1 93.94 92 PRO A N 1
ATOM 722 C CA . PRO A 1 92 ? -16.438 -17.531 -12.281 1 93.94 92 PRO A CA 1
ATOM 723 C C . PRO A 1 92 ? -15.102 -17.016 -11.742 1 93.94 92 PRO A C 1
ATOM 725 O O . PRO A 1 92 ? -14.594 -17.531 -10.75 1 93.94 92 PRO A O 1
ATOM 728 N N . TRP A 1 93 ? -14.516 -16.016 -12.445 1 93.69 93 TRP A N 1
ATOM 729 C CA . TRP A 1 93 ? -13.203 -15.508 -12.07 1 93.69 93 TRP A CA 1
ATOM 730 C C . TRP A 1 93 ? -13.195 -15.039 -10.617 1 93.69 93 TRP A C 1
ATOM 732 O O . TRP A 1 93 ? -14.086 -14.297 -10.188 1 93.69 93 TRP A O 1
ATOM 742 N N . GLY A 1 94 ? -12.234 -15.57 -9.867 1 94 94 GLY A N 1
ATOM 743 C CA . GLY A 1 94 ? -12.102 -15.148 -8.477 1 94 94 GLY A CA 1
ATOM 744 C C . GLY A 1 94 ? -13.133 -15.789 -7.562 1 94 94 GLY A C 1
ATOM 745 O O . GLY A 1 94 ? -13.258 -15.391 -6.402 1 94 94 GLY A O 1
ATOM 746 N N . ASP A 1 95 ? -13.828 -16.781 -8.07 1 96.44 95 ASP A N 1
ATOM 747 C CA . ASP A 1 95 ? -14.867 -17.422 -7.281 1 96.44 95 ASP A CA 1
ATOM 748 C C . ASP A 1 95 ? -14.297 -18.031 -6.004 1 96.44 95 ASP A C 1
ATOM 750 O O . ASP A 1 95 ? -13.453 -18.938 -6.059 1 96.44 95 ASP A O 1
ATOM 754 N N . LYS A 1 96 ? -14.914 -17.578 -4.855 1 94.81 96 LYS A N 1
ATOM 755 C CA . LYS A 1 96 ? -14.344 -17.938 -3.561 1 94.81 96 LYS A CA 1
ATOM 756 C C . LYS A 1 96 ? -14.445 -19.438 -3.301 1 94.81 96 LYS A C 1
ATOM 758 O O . LYS A 1 96 ? -13.469 -20.078 -2.92 1 94.81 96 LYS A O 1
ATOM 763 N N . PRO A 1 97 ? -15.555 -20 -3.51 1 95.88 97 PRO A N 1
ATOM 764 C CA . PRO A 1 97 ? -15.648 -21.453 -3.299 1 95.88 97 PRO A CA 1
ATOM 765 C C . PRO A 1 97 ? -14.664 -22.234 -4.164 1 95.88 97 PRO A C 1
ATOM 767 O O . PRO A 1 97 ? -14.078 -23.219 -3.703 1 95.88 97 PRO A O 1
ATOM 770 N N . SER A 1 98 ? -14.555 -21.844 -5.348 1 96.94 98 SER A N 1
ATOM 771 C CA . SER A 1 98 ? -13.625 -22.516 -6.242 1 96.94 98 SER A CA 1
ATOM 772 C C . SER A 1 98 ? -12.188 -22.375 -5.762 1 96.94 98 SER A C 1
ATOM 774 O O . SER A 1 98 ? -11.406 -23.328 -5.801 1 96.94 98 SER A O 1
ATOM 776 N N . LEU A 1 99 ? -11.875 -21.234 -5.324 1 97.38 99 LEU A N 1
ATOM 777 C CA . LEU A 1 99 ? -10.531 -21 -4.797 1 97.38 99 LEU A CA 1
ATOM 778 C C . LEU A 1 99 ? -10.289 -21.828 -3.539 1 97.38 99 LEU A C 1
ATOM 780 O O . LEU A 1 99 ? -9.195 -22.344 -3.338 1 97.38 99 LEU A O 1
ATOM 784 N N . ALA A 1 100 ? -11.312 -21.938 -2.756 1 96.38 100 ALA A N 1
ATOM 785 C CA . ALA A 1 100 ? -11.195 -22.75 -1.546 1 96.38 100 ALA A CA 1
ATOM 786 C C . ALA A 1 100 ? -10.945 -24.219 -1.89 1 96.38 100 ALA A C 1
ATOM 788 O O . ALA A 1 100 ? -10.156 -24.891 -1.223 1 96.38 100 ALA A O 1
ATOM 789 N N . LEU A 1 101 ? -11.688 -24.656 -2.861 1 96.12 101 LEU A N 1
ATOM 790 C CA . LEU A 1 101 ? -11.477 -26.016 -3.318 1 96.12 101 LEU A CA 1
ATOM 791 C C . LEU A 1 101 ? -10.031 -26.219 -3.764 1 96.12 101 LEU A C 1
ATOM 793 O O . LEU A 1 101 ? -9.398 -27.219 -3.404 1 96.12 101 LEU A O 1
ATOM 797 N N . LEU A 1 102 ? -9.484 -25.281 -4.543 1 96.88 102 LEU A N 1
ATOM 798 C CA . LEU A 1 102 ? -8.102 -25.359 -5.008 1 96.88 102 LEU A CA 1
ATOM 799 C C . LEU A 1 102 ? -7.129 -25.328 -3.832 1 96.88 102 LEU A C 1
ATOM 801 O O . LEU A 1 102 ? -6.141 -26.062 -3.82 1 96.88 102 LEU A O 1
ATOM 805 N N . GLN A 1 103 ? -7.383 -24.453 -2.906 1 96.69 103 GLN A N 1
ATOM 806 C CA . GLN A 1 103 ? -6.574 -24.344 -1.695 1 96.69 103 GLN A CA 1
ATOM 807 C C . GLN A 1 103 ? -6.457 -25.688 -0.995 1 96.69 103 GLN A C 1
ATOM 809 O O . GLN A 1 103 ? -5.363 -26.094 -0.595 1 96.69 103 GLN A O 1
ATOM 814 N N . ARG A 1 104 ? -7.578 -26.406 -0.84 1 96.12 104 ARG A N 1
ATOM 815 C CA . ARG A 1 104 ? -7.594 -27.719 -0.207 1 96.12 104 ARG A CA 1
ATOM 816 C C . ARG A 1 104 ? -6.812 -28.734 -1.036 1 96.12 104 ARG A C 1
ATOM 818 O O . ARG A 1 104 ? -6.039 -29.516 -0.492 1 96.12 104 ARG A O 1
ATOM 825 N N . GLN A 1 105 ? -7.102 -28.672 -2.299 1 96.69 105 GLN A N 1
ATOM 826 C CA . GLN A 1 105 ? -6.426 -29.594 -3.205 1 96.69 105 GLN A CA 1
ATOM 827 C C . GLN A 1 105 ? -4.91 -29.422 -3.125 1 96.69 105 GLN A C 1
ATOM 829 O O . GLN A 1 105 ? -4.172 -30.422 -3.123 1 96.69 105 GLN A O 1
ATOM 834 N N . PHE A 1 106 ? -4.469 -28.141 -3.094 1 96.94 106 PHE A N 1
ATOM 835 C CA . PHE A 1 106 ? -3.041 -27.859 -3.025 1 96.94 106 PHE A CA 1
ATOM 836 C C . PHE A 1 106 ? -2.506 -28.094 -1.619 1 96.94 106 PHE A C 1
ATOM 838 O O . PHE A 1 106 ? -1.296 -28.234 -1.426 1 96.94 106 PHE A O 1
ATOM 845 N N . ASP A 1 107 ? -3.342 -28.141 -0.621 1 96.38 107 ASP A N 1
ATOM 846 C CA . ASP A 1 107 ? -2.984 -28.234 0.791 1 96.38 107 ASP A CA 1
ATOM 847 C C . ASP A 1 107 ? -2.014 -27.125 1.189 1 96.38 107 ASP A C 1
ATOM 849 O O . ASP A 1 107 ? -0.931 -27.406 1.711 1 96.38 107 AS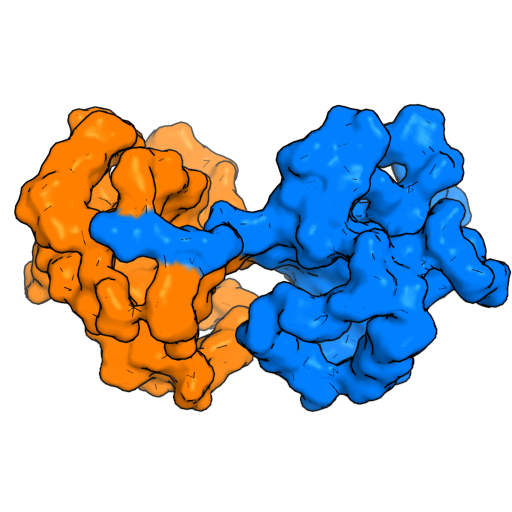P A O 1
ATOM 853 N N . VAL A 1 108 ? -2.463 -25.922 1.016 1 97 108 VAL A N 1
ATOM 854 C CA . VAL A 1 108 ? -1.617 -24.766 1.294 1 97 108 VAL A CA 1
ATOM 855 C C . VAL A 1 108 ? -2.316 -23.828 2.289 1 97 108 VAL A C 1
ATOM 857 O O . VAL A 1 108 ? -3.547 -23.812 2.373 1 97 108 VAL A O 1
ATOM 860 N N . GLY A 1 109 ? -1.546 -23.078 3.045 1 94.19 109 GLY A N 1
ATOM 861 C CA . GLY A 1 109 ? -2.082 -22.094 3.963 1 94.19 109 GLY A CA 1
ATOM 862 C C . GLY A 1 109 ? -2.363 -20.75 3.299 1 94.19 109 GLY A C 1
ATOM 863 O O . GLY A 1 109 ? -3.197 -19.984 3.777 1 94.19 109 GLY A O 1
ATOM 864 N N . ILE A 1 110 ? -1.696 -20.531 2.236 1 95.44 110 ILE A N 1
ATOM 865 C CA . ILE A 1 110 ? -1.875 -19.312 1.461 1 95.44 110 ILE A CA 1
ATOM 866 C C . ILE A 1 110 ? -2.105 -19.656 -0.007 1 95.44 110 ILE A C 1
ATOM 868 O O . ILE A 1 110 ? -1.377 -20.469 -0.581 1 95.44 110 ILE A O 1
ATOM 872 N N . LEU A 1 111 ? -3.129 -19.109 -0.601 1 97.5 111 LEU A N 1
ATOM 873 C CA . LEU A 1 111 ? -3.367 -19.25 -2.033 1 97.5 111 LEU A CA 1
ATOM 874 C C . LEU A 1 111 ? -3.33 -17.891 -2.727 1 97.5 111 LEU A C 1
ATOM 876 O O . LEU A 1 111 ? -4.066 -16.969 -2.35 1 97.5 111 LEU A O 1
ATOM 880 N N . ILE A 1 112 ? -2.436 -17.75 -3.707 1 98.12 112 ILE A N 1
ATOM 881 C CA . ILE A 1 112 ? -2.289 -16.531 -4.488 1 98.12 112 ILE A CA 1
ATOM 882 C C . ILE A 1 112 ? -2.83 -16.75 -5.898 1 98.12 112 ILE A C 1
ATOM 884 O O . ILE A 1 112 ? -2.432 -17.703 -6.582 1 98.12 112 ILE A O 1
ATOM 888 N N . SER A 1 113 ? -3.736 -15.945 -6.266 1 98.38 113 SER A N 1
ATOM 889 C CA . SER A 1 113 ? -4.328 -16 -7.602 1 98.38 113 SER A CA 1
ATOM 890 C C . SER A 1 113 ? -4.465 -14.609 -8.203 1 98.38 113 SER A C 1
ATOM 892 O O . SER A 1 113 ? -4.578 -13.617 -7.477 1 98.38 113 SER A O 1
ATOM 894 N N . GLY A 1 114 ? -4.398 -14.539 -9.5 1 97.06 114 GLY A N 1
ATOM 895 C CA . GLY A 1 114 ? -4.551 -13.281 -10.219 1 97.06 114 GLY A CA 1
ATOM 896 C C . GLY A 1 114 ? -5.711 -13.289 -11.195 1 97.06 114 GLY A C 1
ATOM 897 O O . GLY A 1 114 ? -6.82 -13.695 -10.844 1 97.06 114 GLY A O 1
ATOM 898 N N . HIS A 1 115 ? -5.574 -12.633 -12.289 1 94.94 115 HIS A N 1
ATOM 899 C CA . HIS A 1 115 ? -6.449 -12.672 -13.453 1 94.94 115 HIS A CA 1
ATOM 900 C C . HIS A 1 115 ? -7.547 -11.617 -13.352 1 94.94 115 HIS A C 1
ATOM 902 O O . HIS A 1 115 ? -7.887 -10.969 -14.344 1 94.94 115 HIS A O 1
ATOM 908 N N . THR A 1 116 ? -8.141 -11.383 -12.203 1 94.56 116 THR A N 1
ATOM 909 C CA . THR A 1 116 ? -9.234 -10.43 -12.062 1 94.56 116 THR A CA 1
ATOM 910 C C . THR A 1 116 ? -8.711 -9 -12.164 1 94.56 116 THR A C 1
ATOM 912 O O . THR A 1 116 ? -9.484 -8.055 -12.344 1 94.56 116 THR A O 1
ATOM 915 N N . HIS A 1 117 ? -7.488 -8.773 -11.984 1 92.69 117 HIS A N 1
ATOM 916 C CA . HIS A 1 117 ? -6.789 -7.492 -12.023 1 92.69 117 HIS A CA 1
ATOM 917 C C . HIS A 1 117 ? -7.184 -6.613 -10.844 1 92.69 117 HIS A C 1
ATOM 919 O O . HIS A 1 117 ? -6.859 -5.426 -10.812 1 92.69 117 HIS A O 1
ATOM 925 N N . LYS A 1 118 ? -7.867 -7.188 -9.922 1 93.44 118 LYS A N 1
ATOM 926 C CA . LYS A 1 118 ? -8.305 -6.461 -8.734 1 93.44 118 LYS A CA 1
ATOM 927 C C . LYS A 1 118 ? -7.688 -7.059 -7.473 1 93.44 118 LYS A C 1
ATOM 929 O O . LYS A 1 118 ? -7.68 -8.273 -7.293 1 93.44 118 LYS A O 1
ATOM 934 N N . PHE A 1 119 ? -7.207 -6.184 -6.676 1 93.94 119 PHE A N 1
ATOM 935 C CA . PHE A 1 119 ? -6.676 -6.652 -5.402 1 93.94 119 PHE A CA 1
ATOM 936 C C . PHE A 1 119 ? -7.781 -7.25 -4.539 1 93.94 119 PHE A C 1
ATOM 938 O O . PHE A 1 119 ? -8.875 -6.684 -4.445 1 93.94 119 PHE A O 1
ATOM 945 N N . GLU A 1 120 ? -7.43 -8.391 -3.916 1 95 120 GLU A N 1
ATOM 946 C CA . GLU A 1 120 ? -8.266 -9.016 -2.893 1 95 120 GLU A CA 1
ATOM 947 C C . GLU A 1 120 ? -7.418 -9.758 -1.867 1 95 120 GLU A C 1
ATOM 949 O O . GLU A 1 120 ? -6.43 -10.406 -2.223 1 95 120 GLU A O 1
ATOM 954 N N . ALA A 1 121 ? -7.75 -9.648 -0.598 1 92.31 121 ALA A N 1
ATOM 955 C CA . ALA A 1 121 ? -7.176 -10.43 0.492 1 92.31 121 ALA A CA 1
ATOM 956 C C . ALA A 1 121 ? -8.25 -10.859 1.485 1 92.31 121 ALA A C 1
ATOM 958 O O . ALA A 1 121 ? -9.008 -10.031 1.986 1 92.31 121 ALA A O 1
ATOM 959 N N . LEU A 1 122 ? -8.273 -12.117 1.677 1 91.38 122 LEU A N 1
ATOM 960 C CA . LEU A 1 122 ? -9.328 -12.648 2.531 1 91.38 122 LEU A CA 1
ATOM 961 C C . LEU A 1 122 ? -8.812 -13.812 3.371 1 91.38 122 LEU A C 1
ATOM 963 O O . LEU A 1 122 ? -8.047 -14.641 2.883 1 91.38 122 LEU A O 1
ATOM 967 N N . GLU A 1 123 ? -9.156 -13.797 4.574 1 89.06 123 GLU A N 1
ATOM 968 C CA . GLU A 1 123 ? -8.922 -14.945 5.438 1 89.06 123 GLU A CA 1
ATOM 969 C C . GLU A 1 123 ? -10.188 -15.781 5.602 1 89.06 123 GLU A C 1
ATOM 971 O O . GLU A 1 123 ? -11.273 -15.242 5.852 1 89.06 123 GLU A O 1
ATOM 976 N N . HIS A 1 124 ? -10.047 -16.969 5.359 1 88.38 124 HIS A N 1
ATOM 977 C CA . HIS A 1 124 ? -11.164 -17.891 5.516 1 88.38 124 HIS A CA 1
ATOM 978 C C . HIS A 1 124 ? -10.703 -19.219 6.09 1 88.38 124 HIS A C 1
ATOM 980 O O . HIS A 1 124 ? -9.812 -19.875 5.535 1 88.38 124 HIS A O 1
ATOM 986 N N . GLU A 1 125 ? -11.273 -19.641 7.234 1 87.94 125 GLU A N 1
ATOM 987 C CA . GLU A 1 125 ? -10.938 -20.891 7.902 1 87.94 125 GLU A CA 1
ATOM 988 C C . GLU A 1 125 ? -9.43 -21.031 8.102 1 87.94 125 GLU A C 1
ATOM 990 O O . GLU A 1 125 ? -8.844 -22.062 7.77 1 87.94 125 GLU A O 1
ATOM 995 N N . ASN A 1 126 ? -8.797 -20.047 8.492 1 88.06 126 ASN A N 1
ATOM 996 C CA . ASN A 1 126 ? -7.383 -20 8.828 1 88.06 126 ASN A CA 1
ATOM 997 C C . ASN A 1 126 ? -6.504 -20.172 7.594 1 88.06 126 ASN A C 1
ATOM 999 O O . ASN A 1 126 ? -5.363 -20.625 7.695 1 88.06 126 ASN A O 1
ATOM 1003 N N . LYS A 1 127 ? -7.199 -19.938 6.488 1 92.88 127 LYS A N 1
ATOM 1004 C CA . LYS A 1 127 ? -6.461 -19.891 5.227 1 92.88 127 LYS A CA 1
ATOM 1005 C C . LYS A 1 127 ? -6.484 -18.484 4.629 1 92.88 127 LYS A C 1
ATOM 1007 O O . LYS A 1 127 ? -7.438 -17.734 4.836 1 92.88 127 LYS A O 1
ATOM 1012 N N . PHE A 1 128 ? -5.473 -18.188 3.918 1 93.62 128 PHE A N 1
ATOM 1013 C CA . PHE A 1 128 ? -5.352 -16.828 3.395 1 93.62 128 PHE A CA 1
ATOM 1014 C C . PHE A 1 128 ? -5.359 -16.844 1.871 1 93.62 128 PHE A C 1
ATOM 1016 O O . PHE A 1 128 ? -4.68 -17.656 1.244 1 93.62 128 PHE A O 1
ATOM 1023 N N . TYR A 1 129 ? -6.227 -16 1.3 1 96 129 TYR A N 1
ATOM 1024 C CA . TYR A 1 129 ? -6.359 -15.852 -0.145 1 96 129 TYR A CA 1
ATOM 1025 C C . TYR A 1 129 ? -5.941 -14.453 -0.589 1 96 129 TYR A C 1
ATOM 1027 O O . TYR A 1 129 ? -6.438 -13.453 -0.065 1 96 129 TYR A O 1
ATOM 1035 N N . ILE A 1 130 ? -5.031 -14.398 -1.579 1 96.69 130 ILE A N 1
ATOM 1036 C CA . ILE A 1 130 ? -4.516 -13.094 -1.981 1 96.69 130 ILE A CA 1
ATOM 1037 C C . ILE A 1 130 ? -4.566 -12.961 -3.502 1 96.69 130 ILE A C 1
ATOM 1039 O O . ILE A 1 130 ? -4.156 -13.875 -4.223 1 96.69 130 ILE A O 1
ATOM 1043 N N . ASN A 1 131 ? -5.129 -11.961 -4.02 1 97.94 131 ASN A N 1
ATOM 1044 C CA . ASN A 1 131 ? -4.965 -11.453 -5.379 1 97.94 131 ASN A CA 1
ATOM 1045 C C . ASN A 1 131 ? -4.246 -10.109 -5.395 1 97.94 131 ASN A C 1
ATOM 1047 O O . ASN A 1 131 ? -4.781 -9.109 -4.91 1 97.94 131 ASN A O 1
ATOM 1051 N N . PRO A 1 132 ? -3.061 -10.086 -5.895 1 96.06 132 PRO A N 1
ATOM 1052 C CA . PRO A 1 132 ? -2.307 -8.828 -5.832 1 96.06 132 PRO A CA 1
ATOM 1053 C C . PRO A 1 132 ? -2.857 -7.762 -6.773 1 96.06 132 PRO A C 1
ATOM 1055 O O . PRO A 1 132 ? -2.439 -6.602 -6.711 1 96.06 132 PRO A O 1
ATOM 1058 N N . GLY A 1 133 ? -3.805 -8.109 -7.617 1 94.69 133 GLY A N 1
ATOM 1059 C CA . GLY A 1 133 ? -4.262 -7.188 -8.648 1 94.69 133 GLY A CA 1
ATOM 1060 C C . GLY A 1 133 ? -3.322 -7.105 -9.836 1 94.69 133 GLY A C 1
ATOM 1061 O O . GLY A 1 133 ? -2.658 -8.086 -10.172 1 94.69 133 GLY A O 1
ATOM 1062 N N . SER A 1 134 ? -3.434 -5.992 -10.516 1 90.81 134 SER A N 1
ATOM 1063 C CA . SER A 1 134 ? -2.539 -5.711 -11.633 1 90.81 134 SER A CA 1
ATOM 1064 C C . SER A 1 134 ? -1.517 -4.641 -11.266 1 90.81 134 SER A C 1
ATOM 1066 O O . SER A 1 134 ? -1.884 -3.541 -10.852 1 90.81 134 SER A O 1
ATOM 1068 N N . ALA A 1 135 ? -0.28 -4.965 -11.414 1 86 135 ALA A N 1
ATOM 1069 C CA . ALA A 1 135 ? 0.776 -4.031 -11.023 1 86 135 ALA A CA 1
ATOM 1070 C C . ALA A 1 135 ? 0.749 -2.779 -11.898 1 86 135 ALA A C 1
ATOM 1072 O O . ALA A 1 135 ? 1.187 -1.708 -11.469 1 86 135 ALA A O 1
ATOM 1073 N N . THR A 1 136 ? 0.203 -2.955 -13.078 1 82.94 136 THR A N 1
ATOM 1074 C CA . THR A 1 136 ? 0.201 -1.822 -14 1 82.94 136 THR A CA 1
ATOM 1075 C C . THR A 1 136 ? -1.181 -1.178 -14.062 1 82.94 136 THR A C 1
ATOM 1077 O O . THR A 1 136 ? -1.348 -0.111 -14.656 1 82.94 136 THR A O 1
ATOM 1080 N N . GLY A 1 137 ? -2.129 -1.839 -13.5 1 82.94 137 GLY A N 1
ATOM 1081 C CA . GLY A 1 137 ? -3.496 -1.354 -13.602 1 82.94 137 GLY A CA 1
ATOM 1082 C C . GLY A 1 137 ? -4.133 -1.638 -14.945 1 82.94 137 GLY A C 1
ATOM 1083 O O . GLY A 1 137 ? -5.086 -0.963 -15.344 1 82.94 137 GLY A O 1
ATOM 1084 N N . ALA A 1 138 ? -3.518 -2.623 -15.609 1 79.5 138 ALA A N 1
ATOM 1085 C CA . ALA A 1 138 ? -4.125 -3.014 -16.875 1 79.5 138 ALA A CA 1
ATOM 1086 C C . ALA A 1 138 ? -5.566 -3.463 -16.688 1 79.5 138 ALA A C 1
ATOM 1088 O O . ALA A 1 138 ? -5.883 -4.16 -15.719 1 79.5 138 ALA A O 1
ATOM 1089 N N . TYR A 1 139 ? -6.363 -2.945 -17.578 1 74.38 139 TYR A N 1
ATOM 1090 C CA . TYR A 1 139 ? -7.777 -3.287 -17.484 1 74.38 139 TYR A CA 1
ATOM 1091 C C . TYR A 1 139 ? -8.016 -4.738 -17.891 1 74.38 139 TYR A C 1
ATOM 1093 O O . TYR A 1 139 ? -7.137 -5.383 -18.469 1 74.38 139 TYR A O 1
ATOM 1101 N N . ASN A 1 140 ? -9.117 -5.23 -17.297 1 73.06 140 ASN A N 1
ATOM 1102 C CA . ASN A 1 140 ? -9.602 -6.512 -17.797 1 73.06 140 ASN A CA 1
ATOM 1103 C C . ASN A 1 140 ? -10.945 -6.371 -18.516 1 73.06 140 ASN A C 1
ATOM 1105 O O . ASN A 1 140 ? -11.453 -5.258 -18.672 1 73.06 140 ASN A O 1
ATOM 1109 N N . ALA A 1 141 ? -11.422 -7.559 -19.109 1 70.25 141 ALA A N 1
ATOM 1110 C CA . ALA A 1 141 ? -12.633 -7.559 -19.938 1 70.25 141 ALA A CA 1
ATOM 1111 C C . ALA A 1 141 ? -13.828 -7.023 -19.141 1 70.25 141 ALA A C 1
ATOM 1113 O O . ALA A 1 141 ? -14.75 -6.445 -19.719 1 70.25 141 ALA A O 1
ATOM 1114 N N . LEU A 1 142 ? -13.773 -7.02 -17.859 1 70.94 142 LEU A N 1
ATOM 1115 C CA . LEU A 1 142 ? -14.945 -6.711 -17.047 1 70.94 142 LEU A CA 1
ATOM 1116 C C . LEU A 1 142 ? -14.789 -5.352 -16.375 1 70.94 142 LEU A C 1
ATOM 1118 O O . LEU A 1 142 ? -15.789 -4.738 -15.969 1 70.94 142 LEU A O 1
ATOM 1122 N N . GLU A 1 143 ? -13.578 -4.816 -16.203 1 76.5 143 GLU A N 1
ATOM 1123 C CA . GLU A 1 143 ? -13.336 -3.609 -15.414 1 76.5 143 GLU A CA 1
ATOM 1124 C C . GLU A 1 143 ? -12.297 -2.719 -16.078 1 76.5 143 GLU A C 1
ATOM 1126 O O . GLU A 1 143 ? -11.188 -3.172 -16.391 1 76.5 143 GLU A O 1
ATOM 1131 N N . THR A 1 144 ? -12.672 -1.435 -16.141 1 81 144 THR A N 1
ATOM 1132 C CA . THR A 1 144 ? -11.789 -0.51 -16.844 1 81 144 THR A CA 1
ATOM 1133 C C . THR A 1 144 ? -11.047 0.384 -15.852 1 81 144 THR A C 1
ATOM 1135 O O . THR A 1 144 ? -10.062 1.035 -16.219 1 81 144 THR A O 1
ATOM 1138 N N . ASN A 1 145 ? -11.555 0.43 -14.695 1 83.06 145 ASN A N 1
ATOM 1139 C CA . ASN A 1 145 ? -10.906 1.276 -13.695 1 83.06 145 ASN A CA 1
ATOM 1140 C C . ASN A 1 145 ? -10.172 0.447 -12.648 1 83.06 145 ASN A C 1
ATOM 1142 O O . ASN A 1 145 ? -10.719 0.151 -11.586 1 83.06 145 ASN A O 1
ATOM 1146 N N . ILE A 1 146 ? -8.953 0.086 -13.141 1 87 146 ILE A N 1
ATOM 1147 C CA . ILE A 1 146 ? -8.172 -0.776 -12.258 1 87 146 ILE A CA 1
ATOM 1148 C C . ILE A 1 146 ? -7.078 0.043 -11.57 1 87 146 ILE A C 1
ATOM 1150 O O . ILE A 1 146 ? -6.34 0.783 -12.227 1 87 146 ILE A O 1
ATOM 1154 N N . ILE A 1 147 ? -7.031 -0.025 -10.258 1 88.56 147 ILE A N 1
ATOM 1155 C CA . ILE A 1 147 ? -5.965 0.593 -9.477 1 88.56 147 ILE A CA 1
ATOM 1156 C C . ILE A 1 147 ? -4.73 -0.306 -9.484 1 88.56 147 ILE A C 1
ATOM 1158 O O . ILE A 1 147 ? -4.789 -1.455 -9.039 1 88.56 147 ILE A O 1
ATOM 1162 N N . PRO A 1 148 ? -3.662 0.184 -10.07 1 89.75 148 PRO A N 1
ATOM 1163 C CA . PRO A 1 148 ? -2.453 -0.639 -10.008 1 89.75 148 PRO A CA 1
ATOM 1164 C C . PRO A 1 148 ? -2.076 -1.03 -8.578 1 89.75 148 PRO A C 1
ATOM 1166 O O . PRO A 1 148 ? -2.213 -0.223 -7.66 1 89.75 148 PRO A O 1
ATOM 1169 N N . SER A 1 149 ? -1.649 -2.277 -8.383 1 91.5 149 SER A N 1
ATOM 1170 C CA . SER A 1 149 ? -1.362 -2.738 -7.023 1 91.5 149 SER A CA 1
ATOM 1171 C C . SER A 1 149 ? -0.383 -3.908 -7.035 1 91.5 149 SER A C 1
ATOM 1173 O O . SER A 1 149 ? -0.23 -4.586 -8.055 1 91.5 149 SER A O 1
ATOM 1175 N N . PHE A 1 150 ? 0.268 -4.031 -5.973 1 89.62 150 PHE A N 1
ATOM 1176 C CA . PHE A 1 150 ? 1.032 -5.23 -5.652 1 89.62 150 PHE A CA 1
ATOM 1177 C C . PHE A 1 150 ? 1.03 -5.488 -4.148 1 89.62 150 PHE A C 1
ATOM 1179 O O . PHE A 1 150 ? 0.574 -4.648 -3.369 1 89.62 150 PHE A O 1
ATOM 1186 N N . VAL A 1 151 ? 1.533 -6.688 -3.812 1 92.06 151 VAL A N 1
ATOM 1187 C CA . VAL A 1 151 ? 1.471 -7.094 -2.414 1 92.06 151 VAL A CA 1
ATOM 1188 C C . VAL A 1 151 ? 2.875 -7.402 -1.901 1 92.06 151 VAL A C 1
ATOM 1190 O O . VAL A 1 151 ? 3.678 -8.023 -2.604 1 92.06 151 VAL A O 1
ATOM 1193 N N . LEU A 1 152 ? 3.131 -6.938 -0.743 1 87.38 152 LEU A N 1
ATOM 1194 C CA . LEU A 1 152 ? 4.336 -7.301 -0.004 1 87.38 152 LEU A CA 1
ATOM 1195 C C . LEU A 1 152 ? 3.986 -8.117 1.233 1 87.38 152 LEU A C 1
ATOM 1197 O O . LEU A 1 152 ? 3.158 -7.703 2.047 1 87.38 152 LEU A O 1
ATOM 1201 N N . MET A 1 153 ? 4.605 -9.242 1.331 1 88.56 153 MET A N 1
ATOM 1202 C CA . MET A 1 153 ? 4.418 -10.102 2.496 1 88.56 153 MET A CA 1
ATOM 1203 C C . MET A 1 153 ? 5.688 -10.164 3.336 1 88.56 153 MET A C 1
ATOM 1205 O O . MET A 1 153 ? 6.789 -10.297 2.795 1 88.56 153 MET A O 1
ATOM 1209 N N . ASP A 1 154 ? 5.504 -10.055 4.625 1 85.19 154 ASP A N 1
ATOM 1210 C CA . ASP A 1 154 ? 6.574 -10.25 5.598 1 85.19 154 ASP A CA 1
ATOM 1211 C C . ASP A 1 154 ? 6.336 -11.5 6.434 1 85.19 154 ASP A C 1
ATOM 1213 O O . ASP A 1 154 ? 5.375 -11.57 7.203 1 85.19 154 ASP A O 1
ATOM 1217 N N . ILE A 1 155 ? 7.211 -12.398 6.258 1 85.44 155 ILE A N 1
ATOM 1218 C CA . ILE A 1 155 ? 7.062 -13.672 6.953 1 85.44 155 ILE A CA 1
ATOM 1219 C C . ILE A 1 155 ? 8.133 -13.805 8.031 1 85.44 155 ILE A C 1
ATOM 1221 O O . ILE A 1 155 ? 9.328 -13.742 7.734 1 85.44 155 ILE A O 1
ATOM 1225 N N . GLN A 1 156 ? 7.707 -13.906 9.234 1 80.62 156 GLN A N 1
ATOM 1226 C CA . GLN A 1 156 ? 8.578 -14.141 10.383 1 80.62 156 GLN A CA 1
ATOM 1227 C C . GLN A 1 156 ? 8.055 -15.289 11.242 1 80.62 156 GLN A C 1
ATOM 1229 O O . GLN A 1 156 ? 7.055 -15.148 11.945 1 80.62 156 GLN A O 1
ATOM 1234 N N . ALA A 1 157 ? 8.883 -16.391 11.219 1 82.31 157 ALA A N 1
ATOM 1235 C CA . ALA A 1 157 ? 8.453 -17.594 11.93 1 82.31 157 ALA A CA 1
ATOM 1236 C C . ALA A 1 157 ? 7.027 -17.969 11.531 1 82.31 157 ALA A C 1
ATOM 1238 O O . ALA A 1 157 ? 6.75 -18.219 10.359 1 82.31 157 ALA A O 1
ATOM 1239 N N . SER A 1 158 ? 6.117 -17.922 12.477 1 82.81 158 SER A N 1
ATOM 1240 C CA . SER A 1 158 ? 4.766 -18.391 12.203 1 82.81 158 SER A CA 1
ATOM 1241 C C . SER A 1 158 ? 3.811 -17.234 11.969 1 82.81 158 SER A C 1
ATOM 1243 O O . SER A 1 158 ? 2.592 -17.406 11.969 1 82.81 158 SER A O 1
ATOM 1245 N N . THR A 1 159 ? 4.434 -16.109 11.664 1 83.25 159 THR A N 1
ATOM 1246 C CA . THR A 1 159 ? 3.594 -14.922 11.5 1 83.25 159 THR A CA 1
ATOM 1247 C C . THR A 1 159 ? 3.695 -14.383 10.078 1 83.25 159 THR A C 1
ATOM 1249 O O . THR A 1 159 ? 4.785 -14.336 9.5 1 83.25 159 THR A O 1
ATOM 1252 N N . LEU A 1 160 ? 2.545 -14.023 9.562 1 85.94 160 LEU A N 1
ATOM 1253 C CA . LEU A 1 160 ? 2.453 -13.414 8.242 1 85.94 160 LEU A CA 1
ATOM 1254 C C . LEU A 1 160 ? 1.842 -12.016 8.336 1 85.94 160 LEU A C 1
ATOM 1256 O O . LEU A 1 160 ? 0.75 -11.852 8.883 1 85.94 160 LEU A O 1
ATOM 1260 N N . VAL A 1 161 ? 2.631 -11.055 7.879 1 86.75 161 VAL A N 1
ATOM 1261 C CA . VAL A 1 161 ? 2.125 -9.695 7.727 1 86.75 161 VAL A CA 1
ATOM 1262 C C . VAL A 1 161 ? 2.039 -9.336 6.242 1 86.75 161 VAL A C 1
ATOM 1264 O O . VAL A 1 161 ? 2.996 -9.539 5.492 1 86.75 161 VAL A O 1
ATOM 1267 N N . THR A 1 162 ? 0.876 -8.812 5.797 1 89.56 162 THR A N 1
ATOM 1268 C CA . THR A 1 162 ? 0.652 -8.539 4.383 1 89.56 162 THR A CA 1
ATOM 1269 C C . THR A 1 162 ? 0.293 -7.07 4.168 1 89.56 162 THR A C 1
ATOM 1271 O O . THR A 1 162 ? -0.583 -6.535 4.852 1 89.56 162 THR A O 1
ATOM 1274 N N . TYR A 1 163 ? 0.992 -6.512 3.186 1 87.31 163 TYR A N 1
ATOM 1275 C CA . TYR A 1 163 ? 0.737 -5.133 2.779 1 87.31 163 TYR A CA 1
ATOM 1276 C C . TYR A 1 163 ? 0.293 -5.066 1.323 1 87.31 163 TYR A C 1
ATOM 1278 O O . TYR A 1 163 ? 0.833 -5.773 0.471 1 87.31 163 TYR A O 1
ATOM 1286 N N . VAL A 1 164 ? -0.677 -4.191 1.131 1 91.56 164 VAL A N 1
ATOM 1287 C CA . VAL A 1 164 ? -0.985 -3.881 -0.262 1 91.56 164 VAL A CA 1
ATOM 1288 C C . VAL A 1 164 ? -0.535 -2.459 -0.588 1 91.56 164 VAL A C 1
ATOM 1290 O O . VAL A 1 164 ? -0.701 -1.547 0.225 1 91.56 164 VAL A O 1
ATOM 1293 N N . ASN A 1 165 ? 0.161 -2.35 -1.638 1 88 165 ASN A N 1
ATOM 1294 C CA . ASN A 1 165 ? 0.546 -1.062 -2.205 1 88 165 ASN A CA 1
ATOM 1295 C C . ASN A 1 165 ? -0.282 -0.724 -3.441 1 88 165 ASN A C 1
ATOM 1297 O O . ASN A 1 165 ? -0.321 -1.5 -4.398 1 88 165 ASN A O 1
ATOM 1301 N N . GLN A 1 166 ? -0.939 0.466 -3.396 1 90.56 166 GLN A N 1
ATOM 1302 C CA . GLN A 1 166 ? -1.802 0.858 -4.508 1 90.56 166 GLN A CA 1
ATOM 1303 C C . GLN A 1 166 ? -1.445 2.254 -5.012 1 90.56 166 GLN A C 1
ATOM 1305 O O . GLN A 1 166 ? -1.167 3.154 -4.219 1 90.56 166 GLN A O 1
ATOM 1310 N N . LEU A 1 167 ? -1.417 2.33 -6.305 1 87.62 167 LEU A N 1
ATOM 1311 C CA . LEU A 1 167 ? -1.21 3.623 -6.949 1 87.62 167 LEU A CA 1
ATOM 1312 C C . LEU A 1 167 ? -2.529 4.379 -7.094 1 87.62 167 LEU A C 1
ATOM 1314 O O . LEU A 1 167 ? -3.385 3.992 -7.891 1 87.62 167 LEU A O 1
ATOM 1318 N N . ILE A 1 168 ? -2.738 5.438 -6.383 1 86.5 168 ILE A N 1
ATOM 1319 C CA . ILE A 1 168 ? -4.039 6.098 -6.348 1 86.5 168 ILE A CA 1
ATOM 1320 C C . ILE A 1 168 ? -3.959 7.43 -7.094 1 86.5 168 ILE A C 1
ATOM 1322 O O . ILE A 1 168 ? -4.988 8.023 -7.418 1 86.5 168 ILE A O 1
ATOM 1326 N N . GLY A 1 169 ? -2.891 7.977 -7.355 1 79.25 169 GLY A N 1
ATOM 1327 C CA . GLY A 1 169 ? -2.701 9.188 -8.133 1 79.25 169 GLY A CA 1
ATOM 1328 C C . GLY A 1 169 ? -1.442 9.164 -8.984 1 79.25 169 GLY A C 1
ATOM 1329 O O . GLY A 1 169 ? -0.331 9.18 -8.445 1 79.25 169 GLY A O 1
ATOM 1330 N N . ASP A 1 170 ? -1.742 9.062 -10.32 1 75 170 ASP A N 1
ATOM 1331 C CA . ASP A 1 170 ? -0.634 9.008 -11.266 1 75 170 ASP A CA 1
ATOM 1332 C C . ASP A 1 170 ? -0.608 10.25 -12.156 1 75 170 ASP A C 1
ATOM 1334 O O . ASP A 1 170 ? -1.585 10.547 -12.852 1 75 170 ASP A O 1
ATOM 1338 N N . ASP A 1 171 ? 0.548 10.891 -12.039 1 73.94 171 ASP A N 1
ATOM 1339 C CA . ASP A 1 171 ? 0.781 12.047 -12.906 1 73.94 171 ASP A CA 1
ATOM 1340 C C . ASP A 1 171 ? -0.289 13.109 -12.695 1 73.94 171 ASP A C 1
ATOM 1342 O O . ASP A 1 171 ? -0.888 13.594 -13.656 1 73.94 171 ASP A O 1
ATOM 1346 N N . VAL A 1 172 ? -0.562 13.336 -11.367 1 71.94 172 VAL A N 1
ATOM 1347 C CA . VAL A 1 172 ? -1.547 14.375 -11.062 1 71.94 172 VAL A CA 1
ATOM 1348 C C . VAL A 1 172 ? -0.903 15.75 -11.18 1 71.94 172 VAL A C 1
ATOM 1350 O O . VAL A 1 172 ? 0.15 16 -10.594 1 71.94 172 VAL A O 1
ATOM 1353 N N . LYS A 1 173 ? -1.389 16.531 -12.172 1 74.44 173 LYS A N 1
ATOM 1354 C CA . LYS A 1 173 ? -0.978 17.922 -12.305 1 74.44 173 LYS A CA 1
ATOM 1355 C C . LYS A 1 173 ? -1.826 18.828 -11.422 1 74.44 173 LYS A C 1
ATOM 1357 O O . LYS A 1 173 ? -3.055 18.844 -11.523 1 74.44 173 LYS A O 1
ATOM 1362 N N . VAL A 1 174 ? -1.155 19.25 -10.25 1 68.31 174 VAL A N 1
ATOM 1363 C CA . VAL A 1 174 ? -1.902 20.094 -9.328 1 68.31 174 VAL A CA 1
ATOM 1364 C C . VAL A 1 174 ? -1.669 21.562 -9.664 1 68.31 174 VAL A C 1
ATOM 1366 O O . VAL A 1 174 ? -0.537 21.984 -9.93 1 68.31 174 VAL A O 1
ATOM 1369 N N . GLY A 1 175 ? -2.621 22.266 -10.188 1 62.88 175 GLY A N 1
ATOM 1370 C CA . GLY A 1 175 ? -2.545 23.672 -10.5 1 62.88 175 GLY A CA 1
ATOM 1371 C C . GLY A 1 175 ? -3.088 24.562 -9.391 1 62.88 175 GLY A C 1
ATOM 1372 O O . GLY A 1 175 ? -3.805 24.094 -8.508 1 62.88 175 GLY A O 1
ATOM 1373 N N . MET B 1 1 ? 11.461 13.266 -5.523 1 83.69 1 MET B N 1
ATOM 1374 C CA . MET B 1 1 ? 11.398 13.57 -4.098 1 83.69 1 MET B CA 1
ATOM 1375 C C . MET B 1 1 ? 10.312 12.742 -3.414 1 83.69 1 MET B C 1
ATOM 1377 O O . MET B 1 1 ? 9.188 12.664 -3.902 1 83.69 1 MET B O 1
ATOM 1381 N N . LEU B 1 2 ? 10.719 12.164 -2.227 1 85.38 2 LEU B N 1
ATOM 1382 C CA . LEU B 1 2 ? 9.773 11.289 -1.546 1 85.38 2 LEU B CA 1
ATOM 1383 C C . LEU B 1 2 ? 9.25 11.945 -0.273 1 85.38 2 LEU B C 1
ATOM 1385 O O . LEU B 1 2 ? 10.016 12.516 0.498 1 85.38 2 LEU B O 1
ATOM 1389 N N . VAL B 1 3 ? 7.93 11.812 -0.162 1 90 3 VAL B N 1
ATOM 1390 C CA . VAL B 1 3 ? 7.242 12.406 0.984 1 90 3 VAL B CA 1
ATOM 1391 C C . VAL B 1 3 ? 6.402 11.336 1.685 1 90 3 VAL B C 1
ATOM 1393 O O . VAL B 1 3 ? 5.578 10.672 1.05 1 90 3 VAL B O 1
ATOM 1396 N N . LEU B 1 4 ? 6.656 11.18 2.916 1 90 4 LEU B N 1
ATOM 1397 C CA . LEU B 1 4 ? 5.84 10.281 3.725 1 90 4 LEU B CA 1
ATOM 1398 C C . LEU B 1 4 ? 4.715 11.047 4.418 1 90 4 LEU B C 1
ATOM 1400 O O . LEU B 1 4 ? 4.961 12.07 5.059 1 90 4 LEU B O 1
ATOM 1404 N N . VAL B 1 5 ? 3.484 10.57 4.219 1 93.31 5 VAL B N 1
ATOM 1405 C CA . VAL B 1 5 ? 2.32 11.172 4.859 1 93.31 5 VAL B CA 1
ATOM 1406 C C . VAL B 1 5 ? 1.682 10.172 5.816 1 93.31 5 VAL B C 1
ATOM 1408 O O . VAL B 1 5 ? 1.319 9.062 5.414 1 93.31 5 VAL B O 1
ATOM 1411 N N . LEU B 1 6 ? 1.565 10.539 7.109 1 91.5 6 LEU B N 1
ATOM 1412 C CA . LEU B 1 6 ? 0.965 9.641 8.094 1 91.5 6 LEU B CA 1
ATOM 1413 C C . LEU B 1 6 ? 0.294 10.43 9.211 1 91.5 6 LEU B C 1
ATOM 1415 O O . LEU B 1 6 ? 0.446 11.648 9.289 1 91.5 6 LEU B O 1
ATOM 1419 N N . GLY B 1 7 ? -0.454 9.75 10.078 1 91.38 7 GLY B N 1
ATOM 1420 C CA . GLY B 1 7 ? -1.104 10.367 11.219 1 91.38 7 GLY B CA 1
ATOM 1421 C C . GLY B 1 7 ? -2.023 9.422 11.969 1 91.38 7 GLY B C 1
ATOM 1422 O O . GLY B 1 7 ? -2.094 8.234 11.648 1 91.38 7 GLY B O 1
ATOM 1423 N N . ASP B 1 8 ? -2.598 9.953 13.062 1 89.38 8 ASP B N 1
ATOM 1424 C CA . ASP B 1 8 ? -3.598 9.266 13.867 1 89.38 8 ASP B CA 1
ATOM 1425 C C . ASP B 1 8 ? -3.064 7.93 14.391 1 89.38 8 ASP B C 1
ATOM 1427 O O . ASP B 1 8 ? -3.719 6.895 14.25 1 89.38 8 ASP B O 1
ATOM 1431 N N . LEU B 1 9 ? -1.886 7.988 14.875 1 81.19 9 LEU B N 1
ATOM 1432 C CA . LEU B 1 9 ? -1.224 6.801 15.406 1 81.19 9 LEU B CA 1
ATOM 1433 C C . LEU B 1 9 ? -1.856 6.359 16.719 1 81.19 9 LEU B C 1
ATOM 1435 O O . LEU B 1 9 ? -2.059 5.168 16.953 1 81.19 9 LEU B O 1
ATOM 1439 N N . HIS B 1 10 ? -2.285 7.203 17.609 1 72.62 10 HIS B N 1
ATOM 1440 C CA . HIS B 1 10 ? -2.891 6.98 18.922 1 72.62 10 HIS B CA 1
ATOM 1441 C C . HIS B 1 10 ? -2.131 5.914 19.703 1 72.62 10 HIS B C 1
ATOM 1443 O O . HIS B 1 10 ? -2.74 5.004 20.281 1 72.62 10 HIS B O 1
ATOM 1449 N N . ILE B 1 11 ? -0.877 5.547 19.344 1 64.44 11 ILE B N 1
ATOM 1450 C CA . ILE B 1 11 ? -0.088 4.57 20.078 1 64.44 11 ILE 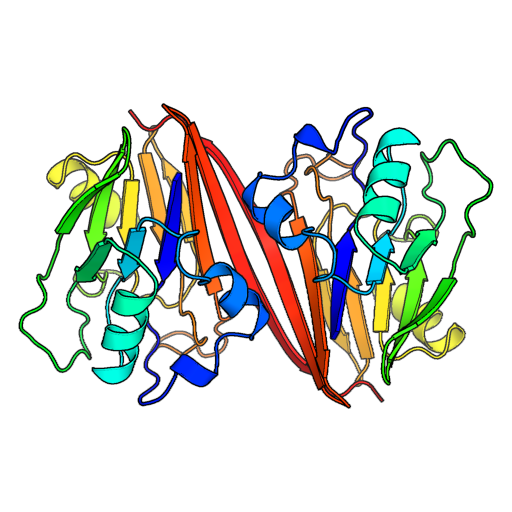B CA 1
ATOM 1451 C C . ILE B 1 11 ? 0.899 5.293 21 1 64.44 11 ILE B C 1
ATOM 1453 O O . ILE B 1 11 ? 1.67 6.141 20.547 1 64.44 11 ILE B O 1
ATOM 1457 N N . PRO B 1 12 ? 0.662 5.047 22.312 1 54.66 12 PRO B N 1
ATOM 1458 C CA . PRO B 1 12 ? 1.686 5.645 23.172 1 54.66 12 PRO B CA 1
ATOM 1459 C C . PRO B 1 12 ? 3.105 5.32 22.719 1 54.66 12 PRO B C 1
ATOM 1461 O O . PRO B 1 12 ? 4.004 6.16 22.828 1 54.66 12 PRO B O 1
ATOM 1464 N N . HIS B 1 13 ? 3.484 3.971 22.375 1 48.03 13 HIS B N 1
ATOM 1465 C CA . HIS B 1 13 ? 4.844 3.535 22.062 1 48.03 13 HIS B CA 1
ATOM 1466 C C . HIS B 1 13 ? 4.941 2.996 20.641 1 48.03 13 HIS B C 1
ATOM 1468 O O . HIS B 1 13 ? 5.836 2.203 20.328 1 48.03 13 HIS B O 1
ATOM 1474 N N . TRP B 1 14 ? 4.473 3.477 19.609 1 43.47 14 TRP B N 1
ATOM 1475 C CA . TRP B 1 14 ? 4.16 2.854 18.328 1 43.47 14 TRP B CA 1
ATOM 1476 C C . TRP B 1 14 ? 5.418 2.678 17.484 1 43.47 14 TRP B C 1
ATOM 1478 O O . TRP B 1 14 ? 5.398 1.987 16.469 1 43.47 14 TRP B O 1
ATOM 1488 N N . CYS B 1 15 ? 6.496 3.314 17.594 1 44.44 15 CYS B N 1
ATOM 1489 C CA . CYS B 1 15 ? 7.516 3.158 16.562 1 44.44 15 CYS B CA 1
ATOM 1490 C C . CYS B 1 15 ? 7.781 1.686 16.281 1 44.44 15 CYS B C 1
ATOM 1492 O O . CYS B 1 15 ? 8.211 1.331 15.18 1 44.44 15 CYS B O 1
ATOM 1494 N N . ASN B 1 16 ? 7.477 0.883 17.172 1 46.5 16 ASN B N 1
ATOM 1495 C CA . ASN B 1 16 ? 7.875 -0.51 16.984 1 46.5 16 ASN B CA 1
ATOM 1496 C C . ASN B 1 16 ? 6.91 -1.253 16.062 1 46.5 16 ASN B C 1
ATOM 1498 O O . ASN B 1 16 ? 7.172 -2.391 15.672 1 46.5 16 ASN B O 1
ATOM 1502 N N . SER B 1 17 ? 5.898 -0.519 15.68 1 50.56 17 SER B N 1
ATOM 1503 C CA . SER B 1 17 ? 4.879 -1.364 15.07 1 50.56 17 SER B CA 1
ATOM 1504 C C . SER B 1 17 ? 4.848 -1.189 13.555 1 50.56 17 SER B C 1
ATOM 1506 O O . SER B 1 17 ? 4.137 -1.913 12.852 1 50.56 17 SER B O 1
ATOM 1508 N N . LEU B 1 18 ? 5.461 -0.165 13.07 1 54.75 18 LEU B N 1
ATOM 1509 C CA . LEU B 1 18 ? 5.473 -0.169 11.609 1 54.75 18 LEU B CA 1
ATOM 1510 C C . LEU B 1 18 ? 6.25 -1.367 11.078 1 54.75 18 LEU B C 1
ATOM 1512 O O . LEU B 1 18 ? 7.32 -1.699 11.594 1 54.75 18 LEU B O 1
ATOM 1516 N N . PRO B 1 19 ? 5.711 -2.199 10.297 1 51.78 19 PRO B N 1
ATOM 1517 C CA . PRO B 1 19 ? 6.473 -3.322 9.742 1 51.78 19 PRO B CA 1
ATOM 1518 C C . PRO B 1 19 ? 7.867 -2.916 9.273 1 51.78 19 PRO B C 1
ATOM 1520 O O . PRO B 1 19 ? 8.07 -1.786 8.82 1 51.78 19 PRO B O 1
ATOM 1523 N N . ALA B 1 20 ? 8.805 -3.666 9.742 1 53.75 20 ALA B N 1
ATOM 1524 C CA . ALA B 1 20 ? 10.227 -3.459 9.469 1 53.75 20 ALA B CA 1
ATOM 1525 C C . ALA B 1 20 ? 10.445 -2.955 8.039 1 53.75 20 ALA B C 1
ATOM 1527 O O . ALA B 1 20 ? 11.32 -2.119 7.797 1 53.75 20 ALA B O 1
ATOM 1528 N N . GLN B 1 21 ? 9.672 -3.451 7.152 1 50.81 21 GLN B N 1
ATOM 1529 C CA . GLN B 1 21 ? 9.922 -3.154 5.746 1 50.81 21 GLN B CA 1
ATOM 1530 C C . GLN B 1 21 ? 9.578 -1.702 5.422 1 50.81 21 GLN B C 1
ATOM 1532 O O . GLN B 1 21 ? 10.258 -1.064 4.613 1 50.81 21 GLN B O 1
ATOM 1537 N N . PHE B 1 22 ? 8.555 -1.257 6.152 1 55.81 22 PHE B N 1
ATOM 1538 C CA . PHE B 1 22 ? 8.289 0.165 5.969 1 55.81 22 PHE B CA 1
ATOM 1539 C C . PHE B 1 22 ? 9.375 1.009 6.621 1 55.81 22 PHE B C 1
ATOM 1541 O O . PHE B 1 22 ? 9.672 2.117 6.168 1 55.81 22 PHE B O 1
ATOM 1548 N N . LYS B 1 23 ? 9.922 0.209 7.441 1 58.78 23 LYS B N 1
ATOM 1549 C CA . LYS B 1 23 ? 11.016 0.892 8.117 1 58.78 23 LYS B CA 1
ATOM 1550 C C . LYS B 1 23 ? 12.156 1.193 7.152 1 58.78 23 LYS B C 1
ATOM 1552 O O . LYS B 1 23 ? 12.836 2.215 7.281 1 58.78 23 LYS B O 1
ATOM 1557 N N . GLU B 1 24 ? 12.133 0.275 6.254 1 59.72 24 GLU B N 1
ATOM 1558 C CA . GLU B 1 24 ? 13.211 0.485 5.285 1 59.72 24 GLU B CA 1
ATOM 1559 C C . GLU B 1 24 ? 12.93 1.703 4.41 1 59.72 24 GLU B C 1
ATOM 1561 O O . GLU B 1 24 ? 13.859 2.318 3.879 1 59.72 24 GLU B O 1
ATOM 1566 N N . LEU B 1 25 ? 11.68 1.873 4.246 1 60.03 25 LEU B N 1
ATOM 1567 C CA . LEU B 1 25 ? 11.344 3.104 3.539 1 60.03 25 LEU B CA 1
ATOM 1568 C C . LEU B 1 25 ? 11.766 4.328 4.344 1 60.03 25 LEU B C 1
ATOM 1570 O O . LEU B 1 25 ? 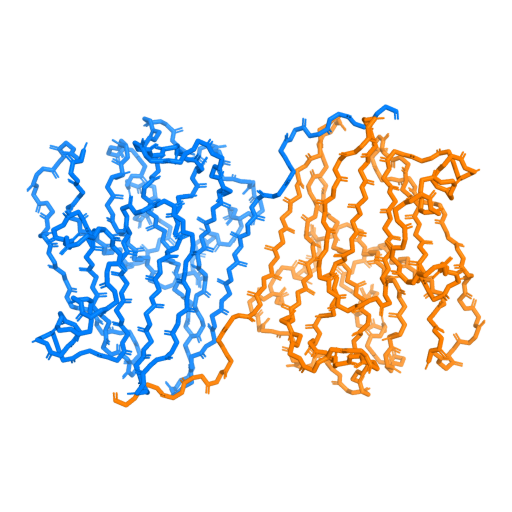12.055 5.383 3.775 1 60.03 25 LEU B O 1
ATOM 1574 N N . LEU B 1 26 ? 11.781 4.07 5.562 1 60.06 26 LEU B N 1
ATOM 1575 C CA . LEU B 1 26 ? 12.141 5.156 6.469 1 60.06 26 LEU B CA 1
ATOM 1576 C C . LEU B 1 26 ? 13.648 5.211 6.684 1 60.06 26 LEU B C 1
ATOM 1578 O O . LEU B 1 26 ? 14.125 5.898 7.59 1 60.06 26 LEU B O 1
ATOM 1582 N N . VAL B 1 27 ? 14.297 4.469 5.723 1 60.78 27 VAL B N 1
ATOM 1583 C CA . VAL B 1 27 ? 15.75 4.551 5.824 1 60.78 27 VAL B CA 1
ATOM 1584 C C . VAL B 1 27 ? 16.203 5.984 5.555 1 60.78 27 VAL B C 1
ATOM 1586 O O . VAL B 1 27 ? 15.727 6.629 4.621 1 60.78 27 VAL B O 1
ATOM 1589 N N . PRO B 1 28 ? 17.109 6.391 6.453 1 63.03 28 PRO B N 1
ATOM 1590 C CA . PRO B 1 28 ? 17.594 7.77 6.328 1 63.03 28 PRO B CA 1
ATOM 1591 C C . PRO B 1 28 ? 18.078 8.102 4.922 1 63.03 28 PRO B C 1
ATOM 1593 O O . PRO B 1 28 ? 18.719 7.27 4.273 1 63.03 28 PRO B O 1
ATOM 1596 N N . GLY B 1 29 ? 17.625 9.195 4.414 1 68.38 29 GLY B N 1
ATOM 1597 C CA . GLY B 1 29 ? 18.094 9.711 3.143 1 68.38 29 GLY B CA 1
ATOM 1598 C C . GLY B 1 29 ? 17.156 9.422 1.989 1 68.38 29 GLY B C 1
ATOM 1599 O O . GLY B 1 29 ? 17.281 10.008 0.914 1 68.38 29 GLY B O 1
ATOM 1600 N N . LYS B 1 30 ? 16.234 8.586 2.279 1 74.56 30 LYS B N 1
ATOM 1601 C CA . LYS B 1 30 ? 15.328 8.266 1.177 1 74.56 30 LYS B CA 1
ATOM 1602 C C . LYS B 1 30 ? 14.094 9.156 1.205 1 74.56 30 LYS B C 1
ATOM 1604 O O . LYS B 1 30 ? 13.617 9.602 0.159 1 74.56 30 LYS B O 1
ATOM 1609 N N . ILE B 1 31 ? 13.633 9.422 2.359 1 82.88 31 ILE B N 1
ATOM 1610 C CA . ILE B 1 31 ? 12.469 10.281 2.529 1 82.88 31 ILE B CA 1
ATOM 1611 C C . ILE B 1 31 ? 12.922 11.711 2.834 1 82.88 31 ILE B C 1
ATOM 1613 O O . ILE B 1 31 ? 13.641 11.945 3.805 1 82.88 31 ILE B O 1
ATOM 1617 N N . GLN B 1 32 ? 12.516 12.625 2.002 1 86.94 32 GLN B N 1
ATOM 1618 C CA . GLN B 1 32 ? 12.961 14.008 2.178 1 86.94 32 GLN B CA 1
ATOM 1619 C C . GLN B 1 32 ? 12.047 14.758 3.141 1 86.94 32 GLN B C 1
ATOM 1621 O O . GLN B 1 32 ? 12.508 15.602 3.916 1 86.94 32 GLN B O 1
ATOM 1626 N N . HIS B 1 33 ? 10.758 14.453 3.027 1 90.62 33 HIS B N 1
ATOM 1627 C CA . HIS B 1 33 ? 9.789 15.133 3.875 1 90.62 33 HIS B CA 1
ATOM 1628 C C . HIS B 1 33 ? 8.859 14.141 4.555 1 90.62 33 HIS B C 1
ATOM 1630 O O . HIS B 1 33 ? 8.461 13.141 3.951 1 90.62 33 HIS B O 1
ATOM 1636 N N . ILE B 1 34 ? 8.531 14.484 5.797 1 91.19 34 ILE B N 1
ATOM 1637 C CA . ILE B 1 34 ? 7.469 13.773 6.5 1 91.19 34 ILE B CA 1
ATOM 1638 C C . ILE B 1 34 ? 6.367 14.766 6.895 1 91.19 34 ILE B C 1
ATOM 1640 O O . ILE B 1 34 ? 6.645 15.797 7.5 1 91.19 34 ILE B O 1
ATOM 1644 N N . LEU B 1 35 ? 5.16 14.5 6.441 1 94.81 35 LEU B N 1
ATOM 1645 C CA . LEU B 1 35 ? 3.984 15.273 6.812 1 94.81 35 LEU B CA 1
ATOM 1646 C C . LEU B 1 35 ? 3.066 14.469 7.727 1 94.81 35 LEU B C 1
ATOM 1648 O O . LEU B 1 35 ? 2.58 13.406 7.344 1 94.81 35 LEU B O 1
ATOM 1652 N N . CYS B 1 36 ? 2.785 15.031 8.938 1 93.75 36 CYS B N 1
ATOM 1653 C CA . CYS B 1 36 ? 1.998 14.312 9.938 1 93.75 36 CYS B CA 1
ATOM 1654 C C . CYS B 1 36 ? 0.738 15.086 10.297 1 93.75 36 CYS B C 1
ATOM 1656 O O . CYS B 1 36 ? 0.812 16.266 10.664 1 93.75 36 CYS B O 1
ATOM 1658 N N . THR B 1 37 ? -0.396 14.344 10.289 1 96.31 37 THR B N 1
ATOM 1659 C CA . THR B 1 37 ? -1.67 15.016 10.508 1 96.31 37 THR B CA 1
ATOM 1660 C C . THR B 1 37 ? -2.01 15.055 11.992 1 96.31 37 THR B C 1
ATOM 1662 O O . THR B 1 37 ? -3.137 15.391 12.367 1 96.31 37 THR B O 1
ATOM 1665 N N . GLY B 1 38 ? -1.055 14.727 12.844 1 92.94 38 GLY B N 1
ATOM 1666 C CA . GLY B 1 38 ? -1.285 14.844 14.273 1 92.94 38 GLY B CA 1
ATOM 1667 C C . GLY B 1 38 ? -1.718 13.539 14.922 1 92.94 38 GLY B C 1
ATOM 1668 O O . GLY B 1 38 ? -1.721 12.492 14.273 1 92.94 38 GLY B O 1
ATOM 1669 N N . ASN B 1 39 ? -2.041 13.719 16.312 1 89.75 39 ASN B N 1
ATOM 1670 C CA . ASN B 1 39 ? -2.379 12.578 17.156 1 89.75 39 ASN B CA 1
ATOM 1671 C C . ASN B 1 39 ? -1.281 11.523 17.141 1 89.75 39 ASN B C 1
ATOM 1673 O O . ASN B 1 39 ? -1.558 10.336 16.922 1 89.75 39 ASN B O 1
ATOM 1677 N N . HIS B 1 40 ? -0.131 12.344 17.234 1 77.88 40 HIS B N 1
ATOM 1678 C CA . HIS B 1 40 ? 1.047 11.492 17.344 1 77.88 40 HIS B CA 1
ATOM 1679 C C . HIS B 1 40 ? 1.332 11.141 18.797 1 77.88 40 HIS B C 1
ATOM 1681 O O . HIS B 1 40 ? 0.958 11.891 19.703 1 77.88 40 HIS B O 1
ATOM 1687 N N . CYS B 1 41 ? 1.241 9.984 19.344 1 60.78 41 CYS B N 1
ATOM 1688 C CA . CYS B 1 41 ? 1.253 9.609 20.75 1 60.78 41 CYS B CA 1
ATOM 1689 C C . CYS B 1 41 ? 2.461 10.211 21.469 1 60.78 41 CYS B C 1
ATOM 1691 O O . CYS B 1 41 ? 2.316 10.859 22.5 1 60.78 41 CYS B O 1
ATOM 1693 N N . THR B 1 42 ? 3.783 9.68 21.25 1 62.66 42 THR B N 1
ATOM 1694 C CA . THR B 1 42 ? 4.824 10.023 22.219 1 62.66 42 THR B CA 1
ATOM 1695 C C . THR B 1 42 ? 5.914 10.867 21.562 1 62.66 42 THR B C 1
ATOM 1697 O O . THR B 1 42 ? 6.059 10.859 20.328 1 62.66 42 THR B O 1
ATOM 1700 N N . LYS B 1 43 ? 6.457 11.797 22.359 1 66.56 43 LYS B N 1
ATOM 1701 C CA . LYS B 1 43 ? 7.641 12.555 21.953 1 66.56 43 LYS B CA 1
ATOM 1702 C C . LYS B 1 43 ? 8.68 11.648 21.312 1 66.56 43 LYS B C 1
ATOM 1704 O O . LYS B 1 43 ? 9.344 12.047 20.344 1 66.56 43 LYS B O 1
ATOM 1709 N N . GLU B 1 44 ? 8.711 10.523 21.797 1 68.88 44 GLU B N 1
ATOM 1710 C CA . GLU B 1 44 ? 9.695 9.57 21.297 1 68.88 44 GLU B CA 1
ATOM 1711 C C . GLU B 1 44 ? 9.422 9.219 19.828 1 68.88 44 GLU B C 1
ATOM 1713 O O . GLU B 1 44 ? 10.359 9.125 19.031 1 68.88 44 GLU B O 1
ATOM 1718 N N . SER B 1 45 ? 8.164 9.102 19.531 1 69.25 45 SER B N 1
ATOM 1719 C CA . SER B 1 45 ? 7.809 8.781 18.156 1 69.25 45 SER B CA 1
ATOM 1720 C C . SER B 1 45 ? 8.164 9.922 17.203 1 69.25 45 SER B C 1
ATOM 1722 O O . SER B 1 45 ? 8.664 9.688 16.094 1 69.25 45 SER B O 1
ATOM 1724 N N . TYR B 1 46 ? 8.008 11.008 17.766 1 70.25 46 TYR B N 1
ATOM 1725 C CA . TYR B 1 46 ? 8.32 12.195 16.984 1 70.25 46 TYR B CA 1
ATOM 1726 C C . TYR B 1 46 ? 9.82 12.312 16.734 1 70.25 46 TYR B C 1
ATOM 1728 O O . TYR B 1 46 ? 10.25 12.625 15.625 1 70.25 46 TYR B O 1
ATOM 1736 N N . ASP B 1 47 ? 10.508 12.125 17.766 1 74.12 47 ASP B N 1
ATOM 1737 C CA . ASP B 1 47 ? 11.961 12.211 17.656 1 74.12 47 ASP B CA 1
ATOM 1738 C C . ASP B 1 47 ? 12.5 11.203 16.656 1 74.12 47 ASP B C 1
ATOM 1740 O O . ASP B 1 47 ? 13.438 11.492 15.906 1 74.12 47 ASP B O 1
ATOM 1744 N N . ARG B 1 48 ? 11.844 10.219 16.609 1 71.75 48 ARG B N 1
ATOM 1745 C CA . ARG B 1 48 ? 12.258 9.188 15.656 1 71.75 48 ARG B CA 1
ATOM 1746 C C . ARG B 1 48 ? 12.008 9.633 14.219 1 71.75 48 ARG B C 1
ATOM 1748 O O . ARG B 1 48 ? 12.844 9.414 13.344 1 71.75 48 ARG B O 1
ATOM 1755 N N . LEU B 1 49 ? 10.906 10.258 14.047 1 74.88 49 LEU B N 1
ATOM 1756 C CA . LEU B 1 49 ? 10.57 10.734 12.711 1 74.88 49 LEU B CA 1
ATOM 1757 C C . LEU B 1 49 ? 11.547 11.82 12.266 1 74.88 49 LEU B C 1
ATOM 1759 O O . LEU B 1 49 ? 11.961 11.859 11.102 1 74.88 49 LEU B O 1
ATOM 1763 N N . LYS B 1 50 ? 11.945 12.539 13.164 1 74.94 50 LYS B N 1
ATOM 1764 C CA . LYS B 1 50 ? 12.859 13.641 12.867 1 74.94 50 LYS B CA 1
ATOM 1765 C C . LYS B 1 50 ? 14.234 13.117 12.469 1 74.94 50 LYS B C 1
ATOM 1767 O O . LYS B 1 50 ? 14.945 13.758 11.688 1 74.94 50 LYS B O 1
ATOM 1772 N N . THR B 1 51 ? 14.508 12.016 13.086 1 73.38 51 THR B N 1
ATOM 1773 C CA . THR B 1 51 ? 15.797 11.43 12.734 1 73.38 51 THR B CA 1
ATOM 1774 C C . THR B 1 51 ? 15.727 10.766 11.359 1 73.38 51 THR B C 1
ATOM 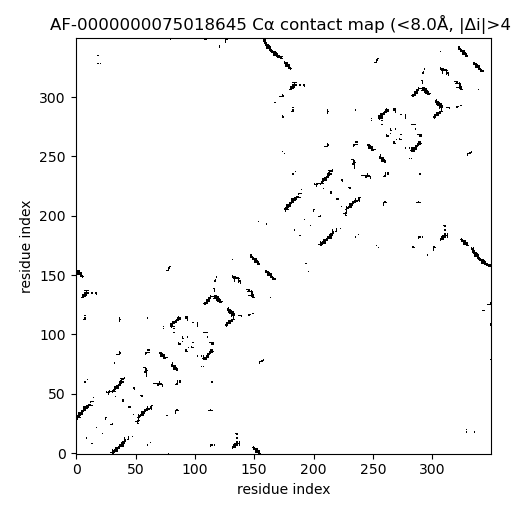1776 O O . THR B 1 51 ? 16.766 10.57 10.711 1 73.38 51 THR B O 1
ATOM 1779 N N . GLN B 1 52 ? 14.609 10.477 10.922 1 71.06 52 GLN B N 1
ATOM 1780 C CA . GLN B 1 52 ? 14.414 9.719 9.688 1 71.06 52 GLN B CA 1
ATOM 1781 C C . GLN B 1 52 ? 14.359 10.641 8.477 1 71.06 52 GLN B C 1
ATOM 1783 O O . GLN B 1 52 ? 14.695 10.234 7.363 1 71.06 52 GLN B O 1
ATOM 1788 N N . ALA B 1 53 ? 13.93 11.82 8.719 1 76 53 ALA B N 1
ATOM 1789 C CA . ALA B 1 53 ? 13.805 12.75 7.602 1 76 53 ALA B CA 1
ATOM 1790 C C . ALA B 1 53 ? 14.297 14.141 7.992 1 76 53 ALA B C 1
ATOM 1792 O O . ALA B 1 53 ? 14.18 14.547 9.148 1 76 53 ALA B O 1
ATOM 1793 N N . SER B 1 54 ? 14.828 14.789 6.949 1 75.62 54 SER B N 1
ATOM 1794 C CA . SER B 1 54 ? 15.406 16.109 7.164 1 75.62 54 SER B CA 1
ATOM 1795 C C . SER B 1 54 ? 14.328 17.141 7.453 1 75.62 54 SER B C 1
ATOM 1797 O O . SER B 1 54 ? 14.578 18.141 8.125 1 75.62 54 SER B O 1
ATOM 1799 N N . ASP B 1 55 ? 13.156 16.906 6.98 1 89.5 55 ASP B N 1
ATOM 1800 C CA . ASP B 1 55 ? 12.094 17.906 7.105 1 89.5 55 ASP B CA 1
ATOM 1801 C C . ASP B 1 55 ? 10.789 17.266 7.566 1 89.5 55 ASP B C 1
ATOM 1803 O O . ASP B 1 55 ? 10.133 16.547 6.801 1 89.5 55 ASP B O 1
ATOM 1807 N N . VAL B 1 56 ? 10.508 17.547 8.812 1 90.88 56 VAL B N 1
ATOM 1808 C CA . VAL B 1 56 ? 9.312 16.953 9.414 1 90.88 56 VAL B CA 1
ATOM 1809 C C . VAL B 1 56 ? 8.312 18.062 9.773 1 90.88 56 VAL B C 1
ATOM 1811 O O . VAL B 1 56 ? 8.664 19.016 10.461 1 90.88 56 VAL B O 1
ATOM 1814 N N . HIS B 1 57 ? 7.086 17.938 9.258 1 94.25 57 HIS B N 1
ATOM 1815 C CA . HIS B 1 57 ? 6.004 18.859 9.555 1 94.25 57 HIS B CA 1
ATOM 1816 C C . HIS B 1 57 ? 4.855 18.156 10.273 1 94.25 57 HIS B C 1
ATOM 1818 O O . HIS B 1 57 ? 4.363 17.125 9.805 1 94.25 57 HIS B O 1
ATOM 1824 N N . ILE B 1 58 ? 4.469 18.781 11.383 1 93.31 58 ILE B N 1
ATOM 1825 C CA . ILE B 1 58 ? 3.412 18.188 12.203 1 93.31 58 ILE B CA 1
ATOM 1826 C C . ILE B 1 58 ? 2.363 19.25 12.523 1 93.31 58 ILE B C 1
ATOM 1828 O O . ILE B 1 58 ? 2.703 20.406 12.82 1 93.31 58 ILE B O 1
ATOM 1832 N N . VAL B 1 59 ? 1.095 18.828 12.414 1 96.5 59 VAL B N 1
ATOM 1833 C CA . VAL B 1 59 ? 0.035 19.719 12.891 1 96.5 59 VAL B CA 1
ATOM 1834 C C . VAL B 1 59 ? -0.604 19.109 14.141 1 96.5 59 VAL B C 1
ATOM 1836 O O . VAL B 1 59 ? -0.453 17.922 14.414 1 96.5 59 VAL B O 1
ATOM 1839 N N . LEU B 1 60 ? -1.29 19.953 14.859 1 95.06 60 LEU B N 1
ATOM 1840 C CA . LEU B 1 60 ? -1.841 19.594 16.172 1 95.06 60 LEU B CA 1
ATOM 1841 C C . LEU B 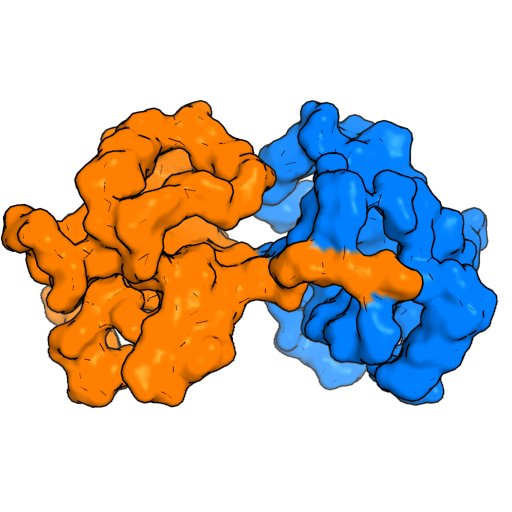1 60 ? -3.076 18.719 16.016 1 95.06 60 LEU B C 1
ATOM 1843 O O . LEU B 1 60 ? -4.035 19.094 15.336 1 95.06 60 LEU B O 1
ATOM 1847 N N . GLY B 1 61 ? -3.018 17.547 16.609 1 93.88 61 GLY B N 1
ATOM 1848 C CA . GLY B 1 61 ? -4.188 16.688 16.734 1 93.88 61 GLY B CA 1
ATOM 1849 C C . GLY B 1 61 ? -4.98 16.953 18 1 93.88 61 GLY B C 1
ATOM 1850 O O . GLY B 1 61 ? -4.492 17.609 18.922 1 93.88 61 GLY B O 1
ATOM 1851 N N . ASP B 1 62 ? -6.195 16.422 18.078 1 93.12 62 ASP B N 1
ATOM 1852 C CA . ASP B 1 62 ? -7.074 16.703 19.203 1 93.12 62 ASP B CA 1
ATOM 1853 C C . ASP B 1 62 ? -6.668 15.875 20.422 1 93.12 62 ASP B C 1
ATOM 1855 O O . ASP B 1 62 ? -7.109 16.156 21.547 1 93.12 62 ASP B O 1
ATOM 1859 N N . PHE B 1 63 ? -5.703 14.961 20.297 1 89.06 63 PHE B N 1
ATOM 1860 C CA . PHE B 1 63 ? -5.246 14.156 21.438 1 89.06 63 PHE B CA 1
ATOM 1861 C C . PHE B 1 63 ? -3.76 14.383 21.688 1 89.06 63 PHE B C 1
ATOM 1863 O O . PHE B 1 63 ? -3.152 13.68 22.5 1 89.06 63 PHE B O 1
ATOM 1870 N N . ASP B 1 64 ? -3.191 15.227 20.938 1 88.94 64 ASP B N 1
ATOM 1871 C CA . ASP B 1 64 ? -1.773 15.5 21.156 1 88.94 64 ASP B CA 1
ATOM 1872 C C . ASP B 1 64 ? -1.536 16.188 22.5 1 88.94 64 ASP B C 1
ATOM 1874 O O . ASP B 1 64 ? -2.311 17.047 22.891 1 88.94 64 ASP B O 1
ATOM 1878 N N . GLU B 1 65 ? -0.474 15.781 23.047 1 84.62 65 GLU B N 1
ATOM 1879 C CA . GLU B 1 65 ? -0.116 16.375 24.328 1 84.62 65 GLU B CA 1
ATOM 1880 C C . GLU B 1 65 ? 0.702 17.656 24.141 1 84.62 65 GLU B C 1
ATOM 1882 O O . GLU B 1 65 ? 0.6 18.594 24.938 1 84.62 65 GLU B O 1
ATOM 1887 N N . ASN B 1 66 ? 1.6 17.531 23.188 1 85.88 66 ASN B N 1
ATOM 1888 C CA . ASN B 1 66 ? 2.34 18.75 22.844 1 85.88 66 ASN B CA 1
ATOM 1889 C C . ASN B 1 66 ? 1.455 19.75 22.109 1 85.88 66 ASN B C 1
ATOM 1891 O O . ASN B 1 66 ? 1.173 19.594 20.922 1 85.88 66 ASN B O 1
ATOM 1895 N N . LEU B 1 67 ? 1.149 20.797 22.828 1 88.69 67 LEU B N 1
ATOM 1896 C CA . LEU B 1 67 ? 0.197 21.766 22.297 1 88.69 67 LEU B CA 1
ATOM 1897 C C . LEU B 1 67 ? 0.911 22.844 21.484 1 88.69 67 LEU B C 1
ATOM 1899 O O . LEU B 1 67 ? 0.273 23.766 20.969 1 88.69 67 LEU B O 1
ATOM 1903 N N . ASN B 1 68 ? 2.166 22.719 21.281 1 90.75 68 ASN B N 1
ATOM 1904 C CA . ASN B 1 68 ? 2.934 23.734 20.562 1 90.75 68 ASN B CA 1
ATOM 1905 C C . ASN B 1 68 ? 2.889 23.5 19.062 1 90.75 68 ASN B C 1
ATOM 1907 O O . ASN B 1 68 ? 3.359 24.344 18.281 1 90.75 68 ASN B O 1
ATOM 1911 N N . TYR B 1 69 ? 2.307 22.469 18.625 1 92 69 TYR B N 1
ATOM 1912 C CA . TYR B 1 69 ? 2.146 22.234 17.188 1 92 69 TYR B CA 1
ATOM 1913 C C . TYR B 1 69 ? 1.12 23.188 16.594 1 92 69 TYR B C 1
ATOM 1915 O O . TYR B 1 69 ? 0.141 23.547 17.25 1 92 69 TYR B O 1
ATOM 1923 N N . PRO B 1 70 ? 1.409 23.625 15.422 1 96.5 70 PRO B N 1
ATOM 1924 C CA . PRO B 1 70 ? 0.412 24.484 14.781 1 96.5 70 PRO B CA 1
ATOM 1925 C C . PRO B 1 70 ? -0.871 23.734 14.422 1 96.5 70 PRO B C 1
ATOM 1927 O O . PRO B 1 70 ? -0.834 22.531 14.148 1 96.5 70 PRO B O 1
ATOM 1930 N N . GLU B 1 71 ? -2.035 24.453 14.375 1 96.88 71 GLU B N 1
ATOM 1931 C CA . GLU B 1 71 ? -3.318 23.875 13.984 1 96.88 71 GLU B CA 1
ATOM 1932 C C . GLU B 1 71 ? -3.348 23.547 12.492 1 96.88 71 GLU B C 1
ATOM 1934 O O . GLU B 1 71 ? -4.074 22.656 12.062 1 96.88 71 GLU B O 1
ATOM 1939 N N . GLN B 1 72 ? -2.713 24.344 11.766 1 97.94 72 GLN B N 1
ATOM 1940 C CA . GLN B 1 72 ? -2.617 24.172 10.32 1 97.94 72 GLN B CA 1
ATOM 1941 C C . GLN B 1 72 ? -1.237 24.578 9.812 1 97.94 72 GLN B C 1
ATOM 1943 O O . GLN B 1 72 ? -0.541 25.375 10.453 1 97.94 72 GLN B O 1
ATOM 1948 N N . LYS B 1 73 ? -0.843 24 8.688 1 97.69 73 LYS B N 1
ATOM 1949 C CA . LYS B 1 73 ? 0.429 24.328 8.055 1 97.69 73 LYS B CA 1
ATOM 1950 C C . LYS B 1 73 ? 0.316 24.281 6.535 1 97.69 73 LYS B C 1
ATOM 1952 O O . LYS B 1 73 ? -0.445 23.469 5.992 1 97.69 73 LYS B O 1
ATOM 1957 N N . VAL B 1 74 ? 0.967 25.219 5.887 1 98.06 74 VAL B N 1
ATOM 1958 C CA . VAL B 1 74 ? 1.185 25.156 4.445 1 98.06 74 VAL B CA 1
ATOM 1959 C C . VAL B 1 74 ? 2.664 24.922 4.156 1 98.06 74 VAL B C 1
ATOM 1961 O O . VAL B 1 74 ? 3.525 25.641 4.652 1 98.06 74 VAL B O 1
ATOM 1964 N N . VAL B 1 75 ? 2.895 23.828 3.422 1 96 75 VAL B N 1
ATOM 1965 C CA . VAL B 1 75 ? 4.266 23.438 3.117 1 96 75 VAL B CA 1
ATOM 1966 C C . VAL B 1 75 ? 4.441 23.297 1.606 1 96 75 VAL B C 1
ATOM 1968 O O . VAL B 1 75 ? 3.568 22.766 0.92 1 96 75 VAL B O 1
ATOM 1971 N N . THR B 1 76 ? 5.516 23.875 1.125 1 94.44 76 THR B N 1
ATOM 1972 C CA . THR B 1 76 ? 5.828 23.688 -0.288 1 94.44 76 THR B CA 1
ATOM 1973 C C . THR B 1 76 ? 6.828 22.547 -0.474 1 94.44 76 THR B C 1
ATOM 1975 O O . THR B 1 76 ? 7.914 22.562 0.109 1 94.44 76 THR B O 1
ATOM 1978 N N . VAL B 1 77 ? 6.457 21.578 -1.217 1 89.38 77 VAL B N 1
ATOM 1979 C CA . VAL B 1 77 ? 7.32 20.453 -1.567 1 89.38 77 VAL B CA 1
ATOM 1980 C C . VAL B 1 77 ? 7.477 20.375 -3.084 1 89.38 77 VAL B C 1
ATOM 1982 O O . VAL B 1 77 ? 6.52 20.062 -3.797 1 89.38 77 VAL B O 1
ATOM 1985 N N . GLY B 1 78 ? 8.664 20.531 -3.516 1 88.12 78 GLY B N 1
ATOM 1986 C CA . GLY B 1 78 ? 8.812 20.703 -4.949 1 88.12 78 GLY B CA 1
ATOM 1987 C C . GLY B 1 78 ? 8.008 21.859 -5.496 1 88.12 78 GLY B C 1
ATOM 1988 O O . GLY B 1 78 ? 8.102 22.984 -4.996 1 88.12 78 GLY B O 1
ATOM 1989 N N . GLN B 1 79 ? 7.199 21.516 -6.477 1 89.94 79 GLN B N 1
ATOM 1990 C CA . GLN B 1 79 ? 6.395 22.547 -7.109 1 89.94 79 GLN B CA 1
ATOM 1991 C C . GLN B 1 79 ? 4.996 22.609 -6.496 1 89.94 79 GLN B C 1
ATOM 1993 O O . GLN B 1 79 ? 4.176 23.438 -6.887 1 89.94 79 GLN B O 1
ATOM 1998 N N . PHE B 1 80 ? 4.766 21.875 -5.484 1 92.19 80 PHE B N 1
ATOM 1999 C CA . PHE B 1 80 ? 3.404 21.75 -4.973 1 92.19 80 PHE B CA 1
ATOM 2000 C C . PHE B 1 80 ? 3.281 22.406 -3.602 1 92.19 80 PHE B C 1
ATOM 2002 O O . PHE B 1 80 ? 4.062 22.125 -2.693 1 92.19 80 PHE B O 1
ATOM 2009 N N . LYS B 1 81 ? 2.33 23.297 -3.543 1 95.56 81 LYS B N 1
ATOM 2010 C CA . LYS B 1 81 ? 1.918 23.812 -2.242 1 95.56 81 LYS B CA 1
ATOM 2011 C C . LYS B 1 81 ? 0.928 22.875 -1.563 1 95.56 81 LYS B C 1
ATOM 2013 O O . LYS B 1 81 ? -0.107 22.531 -2.139 1 95.56 81 LYS B O 1
ATOM 2018 N N . THR B 1 82 ? 1.276 22.453 -0.332 1 96.69 82 THR B N 1
ATOM 2019 C CA . THR B 1 82 ? 0.487 21.438 0.357 1 96.69 82 THR B CA 1
ATOM 2020 C C . THR B 1 82 ? -0.039 21.969 1.687 1 96.69 82 THR B C 1
ATOM 2022 O O . THR B 1 82 ? 0.728 22.484 2.502 1 96.69 82 THR B O 1
ATOM 2025 N N . GLY B 1 83 ? -1.367 21.906 1.849 1 98.06 83 GLY B N 1
ATOM 2026 C CA . GLY B 1 83 ? -1.963 22.203 3.143 1 98.06 83 GLY B CA 1
ATOM 2027 C C . GLY B 1 83 ? -2.045 20.984 4.047 1 98.06 83 GLY B C 1
ATOM 2028 O O . GLY B 1 83 ? -2.328 19.875 3.586 1 98.06 83 GLY B O 1
ATOM 2029 N N . LEU B 1 84 ? -1.791 21.188 5.293 1 98.31 84 LEU B N 1
ATOM 2030 C CA . LEU B 1 84 ? -1.783 20.125 6.289 1 98.31 84 LEU B CA 1
ATOM 2031 C C . LEU B 1 84 ? -2.635 20.5 7.496 1 98.31 84 LEU B C 1
ATOM 2033 O O . LEU B 1 84 ? -2.426 21.547 8.102 1 98.31 84 LEU B O 1
ATOM 2037 N N . ILE B 1 85 ? -3.623 19.672 7.758 1 98.5 85 ILE B N 1
ATOM 2038 C CA . ILE B 1 85 ? -4.465 19.859 8.938 1 98.5 85 ILE B CA 1
ATOM 2039 C C . ILE B 1 85 ? -4.762 18.5 9.57 1 98.5 85 ILE B C 1
ATOM 2041 O O . ILE B 1 85 ? -4.613 17.469 8.93 1 98.5 85 ILE B O 1
ATOM 2045 N N . HIS B 1 86 ? -5.148 18.547 10.797 1 97.88 86 HIS B N 1
ATOM 2046 C CA . HIS B 1 86 ? -5.578 17.297 11.43 1 97.88 86 HIS B CA 1
ATOM 2047 C C . HIS B 1 86 ? -6.93 16.844 10.898 1 97.88 86 HIS B C 1
ATOM 2049 O O . HIS B 1 86 ? -7.117 15.664 10.586 1 97.88 86 HIS B O 1
ATOM 2055 N N . GLY B 1 87 ? -7.863 17.719 10.898 1 97.44 87 GLY B N 1
ATOM 2056 C CA . GLY B 1 87 ? -9.156 17.391 10.328 1 97.44 87 GLY B CA 1
ATOM 2057 C C . GLY B 1 87 ? -10.281 17.375 11.352 1 97.44 87 GLY B C 1
ATOM 2058 O O . GLY B 1 87 ? -11.453 17.375 10.992 1 97.44 87 GLY B O 1
ATOM 2059 N N . HIS B 1 88 ? -9.945 17.453 12.703 1 96 88 HIS B N 1
ATOM 2060 C CA . HIS B 1 88 ? -10.992 17.453 13.711 1 96 88 HIS B CA 1
ATOM 2061 C C . HIS B 1 88 ? -11.82 18.734 13.656 1 96 88 HIS B C 1
ATOM 2063 O O . HIS B 1 88 ? -12.953 18.766 14.133 1 96 88 HIS B O 1
ATOM 2069 N N . GLN B 1 89 ? -11.273 19.781 13.016 1 94.38 89 GLN B N 1
ATOM 2070 C CA . GLN B 1 89 ? -11.938 21.078 12.906 1 94.38 89 GLN B CA 1
ATOM 2071 C C . GLN B 1 89 ? -12.945 21.078 11.758 1 94.38 89 GLN B C 1
ATOM 2073 O O . GLN B 1 89 ? -13.688 22.047 11.594 1 94.38 89 GLN B O 1
ATOM 2078 N N . VAL B 1 90 ? -12.93 20.047 10.938 1 95.5 90 VAL B N 1
ATOM 2079 C CA . VAL B 1 90 ? -13.867 19.922 9.82 1 95.5 90 VAL B CA 1
ATOM 2080 C C . VAL B 1 90 ? -15.102 19.156 10.266 1 95.5 90 VAL B C 1
ATOM 2082 O O . VAL B 1 90 ? -15.008 17.984 10.664 1 95.5 90 VAL B O 1
ATOM 2085 N N . ILE B 1 91 ? -16.312 19.844 10.133 1 92.25 91 ILE B N 1
ATOM 2086 C CA . ILE B 1 91 ? -17.562 19.203 10.547 1 92.25 91 ILE B CA 1
ATOM 2087 C C . ILE B 1 91 ? -18.594 19.328 9.422 1 92.25 91 ILE B C 1
ATOM 2089 O O . ILE B 1 91 ? -18.906 20.438 8.969 1 92.25 91 ILE B O 1
ATOM 2093 N N . PRO B 1 92 ? -19.188 18.094 9.078 1 94.19 92 PRO B N 1
ATOM 2094 C CA . PRO B 1 92 ? -18.906 16.719 9.492 1 94.19 92 PRO B CA 1
ATOM 2095 C C . PRO B 1 92 ? -17.484 16.281 9.141 1 94.19 92 PRO B C 1
ATOM 2097 O O . PRO B 1 92 ? -16.875 16.828 8.211 1 94.19 92 PRO B O 1
ATOM 2100 N N . TRP B 1 93 ? -16.938 15.32 9.914 1 93.88 93 TRP B N 1
ATOM 2101 C CA . TRP B 1 93 ? -15.547 14.891 9.711 1 93.88 93 TRP B CA 1
ATOM 2102 C C . TRP B 1 93 ? -15.328 14.43 8.273 1 93.88 93 TRP B C 1
ATOM 2104 O O . TRP B 1 93 ? -16.109 13.641 7.738 1 93.88 93 TRP B O 1
ATOM 2114 N N . GLY B 1 94 ? -14.328 15.016 7.652 1 94.12 94 GLY B N 1
ATOM 2115 C CA . GLY B 1 94 ? -13.992 14.609 6.297 1 94.12 94 GLY B CA 1
ATOM 2116 C C . GLY B 1 94 ? -14.93 15.188 5.254 1 94.12 94 GLY B C 1
ATOM 2117 O O . GLY B 1 94 ? -14.883 14.789 4.086 1 94.12 94 GLY B O 1
ATOM 2118 N N . ASP B 1 95 ? -15.742 16.125 5.641 1 96.56 95 ASP B N 1
ATOM 2119 C CA . ASP B 1 95 ? -16.719 16.719 4.723 1 96.56 95 ASP B CA 1
ATOM 2120 C C . ASP B 1 95 ? -16.016 17.359 3.527 1 96.56 95 ASP B C 1
ATOM 2122 O O . ASP B 1 95 ? -15.25 18.312 3.689 1 96.56 95 ASP B O 1
ATOM 2126 N N . LYS B 1 96 ? -16.453 16.875 2.32 1 95.06 96 LYS B N 1
ATOM 2127 C CA . LYS B 1 96 ? -15.742 17.266 1.107 1 95.06 96 LYS B CA 1
ATOM 2128 C C . LYS B 1 96 ? -15.914 18.766 0.828 1 95.06 96 LYS B C 1
ATOM 2130 O O . LYS B 1 96 ? -14.938 19.469 0.577 1 95.06 96 LYS B O 1
ATOM 2135 N N . PRO B 1 97 ? -17.078 19.266 0.881 1 96.06 97 PRO B N 1
ATOM 2136 C CA . PRO B 1 97 ? -17.219 20.703 0.657 1 96.06 97 PRO B CA 1
ATOM 2137 C C . PRO B 1 97 ? -16.406 21.547 1.636 1 96.06 97 PRO B C 1
ATOM 2139 O O . PRO B 1 97 ? -15.82 22.562 1.247 1 96.06 97 PRO B O 1
ATOM 2142 N N . SER B 1 98 ? -16.406 21.156 2.828 1 97.06 98 SER B N 1
ATOM 2143 C CA . SER B 1 98 ? -15.641 21.875 3.832 1 97.06 98 SER B CA 1
ATOM 2144 C C . SER B 1 98 ? -14.148 21.812 3.535 1 97.06 98 SER B C 1
ATOM 2146 O O . SER B 1 98 ? -13.438 22.828 3.668 1 97.06 98 SER B O 1
ATOM 2148 N N . LEU B 1 99 ? -13.711 20.703 3.15 1 97.44 99 LEU B N 1
ATOM 2149 C CA . LEU B 1 99 ? -12.305 20.547 2.797 1 97.44 99 LEU B CA 1
ATOM 2150 C C . LEU B 1 99 ? -11.961 21.391 1.572 1 97.44 99 LEU B C 1
ATOM 2152 O O . LEU B 1 99 ? -10.883 21.984 1.508 1 97.44 99 LEU B O 1
ATOM 2156 N N . ALA B 1 100 ? -12.875 21.453 0.666 1 96.56 100 ALA B N 1
ATOM 2157 C CA . ALA B 1 100 ? -12.664 22.266 -0.523 1 96.56 100 ALA B CA 1
ATOM 2158 C C . ALA B 1 100 ? -12.547 23.75 -0.156 1 96.56 100 ALA B C 1
ATOM 2160 O O . ALA B 1 100 ? -11.719 24.469 -0.722 1 96.56 100 ALA B O 1
ATOM 2161 N N . LEU B 1 101 ? -13.438 24.125 0.714 1 96.25 101 LEU B N 1
ATOM 2162 C CA . LEU B 1 101 ? -13.367 25.5 1.188 1 96.25 101 LEU B CA 1
ATOM 2163 C C . LEU B 1 101 ? -12 25.797 1.812 1 96.25 101 LEU B C 1
ATOM 2165 O O . LEU B 1 101 ? -11.398 26.828 1.533 1 96.25 101 LEU B O 1
ATOM 2169 N N . LEU B 1 102 ? -11.492 24.891 2.656 1 96.94 102 LEU B N 1
ATOM 2170 C CA . LEU B 1 102 ? -10.195 25.047 3.293 1 96.94 102 LEU B CA 1
ATOM 2171 C C . LEU B 1 102 ? -9.078 25.078 2.252 1 96.94 102 LEU B C 1
ATOM 2173 O O . LEU B 1 102 ? -8.141 25.875 2.363 1 96.94 102 LEU B O 1
ATOM 2177 N N . GLN B 1 103 ? -9.164 24.203 1.311 1 96.75 103 GLN B N 1
ATOM 2178 C CA . GLN B 1 103 ? -8.203 24.156 0.213 1 96.75 103 GLN B CA 1
ATOM 2179 C C . GLN B 1 103 ? -8.086 25.5 -0.474 1 96.75 103 GLN B C 1
ATOM 2181 O O . GLN B 1 103 ? -6.973 25.984 -0.734 1 96.75 103 GLN B O 1
ATOM 2186 N N . ARG B 1 104 ? -9.219 26.141 -0.776 1 96.25 104 ARG B N 1
ATOM 2187 C CA . ARG B 1 104 ? -9.227 27.453 -1.41 1 96.25 104 ARG B CA 1
ATOM 2188 C C . ARG B 1 104 ? -8.625 28.516 -0.491 1 96.25 104 ARG B C 1
ATOM 2190 O O . ARG B 1 104 ? -7.844 29.344 -0.935 1 96.25 104 ARG B O 1
ATOM 2197 N N . GLN B 1 105 ? -9.062 28.422 0.723 1 96.75 105 GLN B N 1
ATOM 2198 C CA . GLN B 1 105 ? -8.562 29.375 1.706 1 96.75 105 GLN B CA 1
ATOM 2199 C C . GLN B 1 105 ? -7.043 29.312 1.82 1 96.75 105 GLN B C 1
ATOM 2201 O O . GLN B 1 105 ? -6.371 30.344 1.907 1 96.75 105 GLN B O 1
ATOM 2206 N N . PHE B 1 106 ? -6.527 28.047 1.856 1 96.94 106 PHE B N 1
ATOM 2207 C CA . PHE B 1 106 ? -5.09 27.844 1.973 1 96.94 106 PHE B CA 1
ATOM 2208 C C . PHE B 1 106 ? -4.395 28.125 0.644 1 96.94 106 PHE B C 1
ATOM 2210 O O . PHE B 1 106 ? -3.182 28.344 0.605 1 96.94 106 PHE B O 1
ATOM 2217 N N . ASP B 1 107 ? -5.09 28.125 -0.438 1 96.38 107 ASP B N 1
ATOM 2218 C CA . ASP B 1 107 ? -4.566 28.25 -1.793 1 96.38 107 ASP B CA 1
ATOM 2219 C C . ASP B 1 107 ? -3.486 27.203 -2.061 1 96.38 107 ASP B C 1
ATOM 2221 O O . ASP B 1 107 ? -2.363 27.547 -2.441 1 96.38 107 ASP B O 1
ATOM 2225 N N . VAL B 1 108 ? -3.875 25.953 -1.954 1 96.94 108 VAL B N 1
ATOM 2226 C CA . VAL B 1 108 ? -2.93 24.844 -2.115 1 96.94 108 VAL B CA 1
ATOM 2227 C C . VAL B 1 108 ? -3.441 23.875 -3.182 1 96.94 108 VAL B C 1
ATOM 2229 O O . VAL B 1 108 ? -4.648 23.781 -3.416 1 96.94 108 VAL B O 1
ATOM 2232 N N . GLY B 1 109 ? -2.537 23.188 -3.824 1 94.19 109 GLY B N 1
ATOM 2233 C CA . GLY B 1 109 ? -2.889 22.156 -4.797 1 94.19 109 GLY B CA 1
ATOM 2234 C C . GLY B 1 109 ? -3.17 20.812 -4.168 1 94.19 109 GLY B C 1
ATOM 2235 O O . GLY B 1 109 ? -3.889 19.984 -4.742 1 94.19 109 GLY B O 1
ATOM 2236 N N . ILE B 1 110 ? -2.623 20.609 -3.041 1 95.44 110 ILE B N 1
ATOM 2237 C CA . ILE B 1 110 ? -2.824 19.375 -2.287 1 95.44 110 ILE B CA 1
ATOM 2238 C C . ILE B 1 110 ? -3.264 19.719 -0.863 1 95.44 110 ILE B C 1
ATOM 2240 O O . ILE B 1 110 ? -2.664 20.562 -0.205 1 95.44 110 ILE B O 1
ATOM 2244 N N . LEU B 1 111 ? -4.324 19.109 -0.405 1 97.44 111 LEU B N 1
ATOM 2245 C CA . LEU B 1 111 ? -4.75 19.234 0.984 1 97.44 111 LEU B CA 1
ATOM 2246 C C . LEU B 1 111 ? -4.719 17.875 1.687 1 97.44 111 LEU B C 1
ATOM 2248 O O . LEU B 1 111 ? -5.348 16.922 1.228 1 97.44 111 LEU B O 1
ATOM 2252 N N . ILE B 1 112 ? -3.947 17.797 2.771 1 98.06 112 ILE B N 1
ATOM 2253 C CA . ILE B 1 112 ? -3.828 16.578 3.574 1 98.06 112 ILE B CA 1
ATOM 2254 C C . ILE B 1 112 ? -4.562 16.766 4.902 1 98.06 112 ILE B C 1
ATOM 2256 O O . ILE B 1 112 ? -4.312 17.734 5.621 1 98.06 112 ILE B O 1
ATOM 2260 N N . SER B 1 113 ? -5.461 15.914 5.156 1 98.38 113 SER B N 1
ATOM 2261 C CA . SER B 1 113 ? -6.223 15.938 6.402 1 98.38 113 SER B CA 1
ATOM 2262 C C . SER B 1 113 ? -6.348 14.531 6.992 1 98.38 113 SER B C 1
ATOM 2264 O O . SER B 1 113 ? -6.305 13.539 6.262 1 98.38 113 SER B O 1
ATOM 2266 N N . GLY B 1 114 ? -6.445 14.461 8.289 1 97.06 114 GLY B N 1
ATOM 2267 C CA . GLY B 1 114 ? -6.609 13.195 8.984 1 97.06 114 GLY B CA 1
ATOM 2268 C C . GLY B 1 114 ? -7.887 13.125 9.797 1 97.06 114 GLY B C 1
ATOM 2269 O O . GLY B 1 114 ? -8.969 13.453 9.297 1 97.06 114 GLY B O 1
ATOM 2270 N N . HIS B 1 115 ? -7.852 12.492 10.914 1 95 115 HIS B N 1
ATOM 2271 C CA . HIS B 1 115 ? -8.867 12.469 11.953 1 95 115 HIS B CA 1
ATOM 2272 C C . HIS B 1 115 ? -9.883 11.352 11.719 1 95 115 HIS B C 1
ATOM 2274 O O . HIS B 1 115 ? -10.305 10.688 12.656 1 95 115 HIS B O 1
ATOM 2280 N N . THR B 1 116 ? -10.305 11.094 10.5 1 94.69 116 THR B N 1
ATOM 2281 C CA . THR B 1 116 ? -11.305 10.07 10.227 1 94.69 116 THR B CA 1
ATOM 2282 C C . THR B 1 116 ? -10.711 8.672 10.398 1 94.69 116 THR B C 1
ATOM 2284 O O . THR B 1 116 ? -11.453 7.688 10.484 1 94.69 116 THR B O 1
ATOM 2287 N N . HIS B 1 117 ? -9.477 8.523 10.383 1 92.62 117 HIS B N 1
ATOM 2288 C CA . HIS B 1 117 ? -8.711 7.289 10.523 1 92.62 117 HIS B CA 1
ATOM 2289 C C . HIS B 1 117 ? -8.891 6.391 9.312 1 92.62 117 HIS B C 1
ATOM 2291 O O . HIS B 1 117 ? -8.492 5.223 9.328 1 92.62 117 HIS B O 1
ATOM 2297 N N . LYS B 1 118 ? -9.484 6.922 8.312 1 93.38 118 LYS B N 1
ATOM 2298 C CA . LYS B 1 118 ? -9.719 6.172 7.086 1 93.38 118 LYS B CA 1
ATOM 2299 C C . LYS B 1 118 ? -8.984 6.801 5.91 1 93.38 118 LYS B C 1
ATOM 2301 O O . LYS B 1 118 ? -9.023 8.016 5.723 1 93.38 118 LYS B O 1
ATOM 2306 N N . PHE B 1 119 ? -8.359 5.953 5.191 1 93.88 119 PHE B N 1
ATOM 2307 C CA . PHE B 1 119 ? -7.699 6.453 3.99 1 93.88 119 PHE B CA 1
ATOM 2308 C C . PHE B 1 119 ? -8.719 6.98 2.988 1 93.88 119 PHE B C 1
ATOM 2310 O O . PHE B 1 119 ? -9.75 6.344 2.754 1 93.88 119 PHE B O 1
ATOM 2317 N N . GLU B 1 120 ? -8.359 8.148 2.408 1 95 120 GLU B N 1
ATOM 2318 C CA . GLU B 1 120 ? -9.094 8.719 1.283 1 95 120 GLU B CA 1
ATOM 2319 C C . GLU B 1 120 ? -8.172 9.523 0.369 1 95 120 GLU B C 1
ATOM 2321 O O . GLU B 1 120 ? -7.277 10.227 0.843 1 95 120 GLU B O 1
ATOM 2326 N N . ALA B 1 121 ? -8.344 9.391 -0.937 1 92.31 121 ALA B N 1
ATOM 2327 C CA . ALA B 1 121 ? -7.684 10.211 -1.948 1 92.31 121 ALA B CA 1
ATOM 2328 C C . ALA B 1 121 ? -8.648 10.586 -3.07 1 92.31 121 ALA B C 1
ATOM 2330 O O . ALA B 1 121 ? -9.289 9.711 -3.66 1 92.31 121 ALA B O 1
ATOM 2331 N N . LEU B 1 122 ? -8.719 11.836 -3.268 1 91.38 122 LEU B N 1
ATOM 2332 C CA . LEU B 1 122 ? -9.688 12.312 -4.25 1 91.38 122 LEU B CA 1
ATOM 2333 C C . LEU B 1 122 ? -9.141 13.5 -5.027 1 91.38 122 LEU B C 1
ATOM 2335 O O . LEU B 1 122 ? -8.492 14.383 -4.449 1 91.38 122 LEU B O 1
ATOM 2339 N N . GLU B 1 123 ? -9.328 13.453 -6.262 1 89.06 123 GLU B N 1
ATOM 2340 C CA . GLU B 1 123 ? -9.062 14.617 -7.094 1 89.06 123 GLU B CA 1
ATOM 2341 C C . GLU B 1 123 ? -10.344 15.375 -7.414 1 89.06 123 GLU B C 1
ATOM 2343 O O . GLU B 1 123 ? -11.352 14.773 -7.797 1 89.06 123 GLU B O 1
ATOM 2348 N N . HIS B 1 124 ? -10.305 16.562 -7.16 1 88.44 124 HIS B N 1
ATOM 2349 C CA . HIS B 1 124 ? -11.445 17.422 -7.461 1 88.44 124 HIS B CA 1
ATOM 2350 C C . HIS B 1 124 ? -11 18.781 -7.984 1 88.44 124 HIS B C 1
ATOM 2352 O O . HIS B 1 124 ? -10.227 19.484 -7.324 1 88.44 124 HIS B O 1
ATOM 2358 N N . GLU B 1 125 ? -11.445 19.156 -9.203 1 88.12 125 GLU B N 1
ATOM 2359 C CA . GLU B 1 125 ? -11.102 20.438 -9.828 1 88.12 125 GLU B CA 1
ATOM 2360 C C . GLU B 1 125 ? -9.594 20.656 -9.836 1 88.12 125 GLU B C 1
ATOM 2362 O O . GLU B 1 125 ? -9.109 21.719 -9.445 1 88.12 125 GLU B O 1
ATOM 2367 N N . ASN B 1 126 ? -8.867 19.719 -10.133 1 88.12 126 ASN B N 1
ATOM 2368 C CA . ASN B 1 126 ? -7.418 19.75 -10.289 1 88.12 126 ASN B CA 1
ATOM 2369 C C . ASN B 1 126 ? -6.711 19.984 -8.961 1 88.12 126 ASN B C 1
ATOM 2371 O O . ASN B 1 126 ? -5.59 20.484 -8.922 1 88.12 126 ASN B O 1
ATOM 2375 N N . LYS B 1 127 ? -7.512 19.703 -7.945 1 92.81 127 LYS B N 1
ATOM 2376 C CA . LYS B 1 127 ? -6.934 19.688 -6.605 1 92.81 127 LYS B CA 1
ATOM 2377 C C . LYS B 1 127 ? -6.949 18.297 -6.004 1 92.81 127 LYS B C 1
ATOM 2379 O O . LYS B 1 127 ? -7.828 17.484 -6.316 1 92.81 127 LYS B O 1
ATOM 2384 N N . PHE B 1 128 ? -6.02 18.062 -5.184 1 93.69 128 PHE B N 1
ATOM 2385 C CA . PHE B 1 128 ? -5.883 16.719 -4.641 1 93.69 128 PHE B CA 1
ATOM 2386 C C . PHE B 1 128 ? -6.086 16.719 -3.129 1 93.69 128 PHE B C 1
ATOM 2388 O O . PHE B 1 128 ? -5.551 17.578 -2.426 1 93.69 128 PHE B O 1
ATOM 2395 N N . TYR B 1 129 ? -6.957 15.828 -2.66 1 95.94 129 TYR B N 1
ATOM 2396 C CA . TYR B 1 129 ? -7.262 15.664 -1.244 1 95.94 129 TYR B CA 1
ATOM 2397 C C . TYR B 1 129 ? -6.82 14.297 -0.743 1 95.94 129 TYR B C 1
ATOM 2399 O O . TYR B 1 129 ? -7.184 13.266 -1.32 1 95.94 129 TYR B O 1
ATOM 2407 N N . ILE B 1 130 ? -6.047 14.297 0.356 1 96.75 130 ILE B N 1
ATOM 2408 C CA . ILE B 1 130 ? -5.512 13.023 0.829 1 96.75 130 ILE B CA 1
ATOM 2409 C C . ILE B 1 130 ? -5.75 12.891 2.332 1 96.75 130 ILE B C 1
ATOM 2411 O O . ILE B 1 130 ? -5.488 13.828 3.094 1 96.75 130 ILE B O 1
ATOM 2415 N N . ASN B 1 131 ? -6.316 11.859 2.779 1 97.88 131 ASN B N 1
ATOM 2416 C CA . ASN B 1 131 ? -6.297 11.359 4.148 1 97.88 131 ASN B CA 1
ATOM 2417 C C . ASN B 1 131 ? -5.504 10.062 4.262 1 97.88 131 ASN B C 1
ATOM 2419 O O . ASN B 1 131 ? -5.91 9.031 3.721 1 97.88 131 ASN B O 1
ATOM 2423 N N . PRO B 1 132 ? -4.387 10.117 4.914 1 96.06 132 PRO B N 1
ATOM 2424 C CA . PRO B 1 132 ? -3.555 8.914 4.953 1 96.06 132 PRO B CA 1
ATOM 2425 C C . PRO B 1 132 ? -4.152 7.812 5.824 1 96.06 132 PRO B C 1
ATOM 2427 O O . PRO B 1 132 ? -3.652 6.684 5.82 1 96.06 132 PRO B O 1
ATOM 2430 N N . GLY B 1 133 ? -5.211 8.086 6.539 1 94.62 133 GLY B N 1
ATOM 2431 C CA . GLY B 1 133 ? -5.738 7.141 7.508 1 94.62 133 GLY B CA 1
ATOM 2432 C C . GLY B 1 133 ? -4.953 7.117 8.805 1 94.62 133 GLY B C 1
ATOM 2433 O O . GLY B 1 133 ? -4.406 8.141 9.227 1 94.62 133 GLY B O 1
ATOM 2434 N N . SER B 1 134 ? -5.082 5.992 9.469 1 90.75 134 SER B N 1
ATOM 2435 C CA . SER B 1 134 ? -4.32 5.766 10.695 1 90.75 134 SER B CA 1
ATOM 2436 C C . SER B 1 134 ? -3.201 4.758 10.477 1 90.75 134 SER B C 1
ATOM 2438 O O . SER B 1 134 ? -3.447 3.637 10.023 1 90.75 134 SER B O 1
ATOM 2440 N N . ALA B 1 135 ? -2.012 5.156 10.766 1 85.88 135 ALA B N 1
ATOM 2441 C CA . ALA B 1 135 ? -0.864 4.285 10.516 1 85.88 135 ALA B CA 1
ATOM 2442 C C . ALA B 1 135 ? -0.923 3.037 11.391 1 85.88 135 ALA B C 1
ATOM 2444 O O . ALA B 1 135 ? -0.368 1.995 11.039 1 85.88 135 ALA B O 1
ATOM 2445 N N . THR B 1 136 ? -1.618 3.184 12.492 1 82.75 136 THR B N 1
ATOM 2446 C CA . THR B 1 136 ? -1.669 2.053 13.414 1 82.75 136 THR B CA 1
ATOM 2447 C C . THR B 1 136 ? -3.006 1.324 13.305 1 82.75 136 THR B C 1
ATOM 2449 O O . THR B 1 136 ? -3.186 0.255 13.891 1 82.75 136 THR B O 1
ATOM 2452 N N . GLY B 1 137 ? -3.908 1.911 12.625 1 83 137 GLY B N 1
ATOM 2453 C CA . GLY B 1 137 ? -5.242 1.343 12.547 1 83 137 GLY B CA 1
ATOM 2454 C C . GLY B 1 137 ? -6.066 1.591 13.797 1 83 137 GLY B C 1
ATOM 2455 O O . GLY B 1 137 ? -7.02 0.858 14.078 1 83 137 GLY B O 1
ATOM 2456 N N . ALA B 1 138 ? -5.609 2.623 14.523 1 79 138 ALA B N 1
ATOM 2457 C CA . ALA B 1 138 ? -6.395 2.982 15.703 1 79 138 ALA B CA 1
ATOM 2458 C C . ALA B 1 138 ? -7.828 3.34 15.312 1 79 138 ALA B C 1
ATOM 2460 O O . ALA B 1 138 ? -8.055 4 14.297 1 79 138 ALA B O 1
ATOM 2461 N N . TYR B 1 139 ? -8.711 2.793 16.125 1 74.25 139 TYR B N 1
ATOM 2462 C CA . TYR B 1 139 ? -10.125 3.039 15.836 1 74.25 139 TYR B CA 1
ATOM 2463 C C . TYR B 1 139 ? -10.508 4.469 16.188 1 74.25 139 TYR B C 1
ATOM 2465 O O . TYR B 1 139 ? -9.75 5.172 16.875 1 74.25 139 TYR B O 1
ATOM 2473 N N . ASN B 1 140 ? -11.547 4.887 15.469 1 72.62 140 ASN B N 1
ATOM 2474 C CA . ASN B 1 140 ? -12.172 6.137 15.898 1 72.62 140 ASN B CA 1
ATOM 2475 C C . ASN B 1 140 ? -13.578 5.902 16.438 1 72.62 140 ASN B C 1
ATOM 2477 O O . ASN B 1 140 ? -14.039 4.762 16.516 1 72.62 140 ASN B O 1
ATOM 2481 N N . ALA B 1 141 ? -14.211 7.047 16.969 1 70.38 141 ALA B N 1
ATOM 2482 C CA . ALA B 1 141 ? -15.508 6.965 17.625 1 70.38 141 ALA B CA 1
ATOM 2483 C C . ALA B 1 141 ? -16.562 6.359 16.703 1 70.38 141 ALA B C 1
ATOM 2485 O O . ALA B 1 141 ? -17.516 5.719 17.156 1 70.38 141 ALA B O 1
ATOM 2486 N N . LEU B 1 142 ? -16.344 6.367 15.414 1 70.75 142 LEU B N 1
ATOM 2487 C CA . LEU B 1 142 ? -17.375 5.98 14.469 1 70.75 142 LEU B CA 1
ATOM 2488 C C . LEU B 1 142 ? -17.062 4.633 13.828 1 70.75 142 LEU B C 1
ATOM 2490 O O . LEU B 1 142 ? -17.953 3.957 13.312 1 70.75 142 LEU B O 1
ATOM 2494 N N . GLU B 1 143 ? -15.812 4.172 13.797 1 75.69 143 GLU B N 1
ATOM 2495 C CA . GLU B 1 143 ? -15.391 2.982 13.062 1 75.69 143 GLU B CA 1
ATOM 2496 C C . GLU B 1 143 ? -14.391 2.16 13.867 1 75.69 143 GLU B C 1
ATOM 2498 O O . GLU B 1 143 ? -13.375 2.686 14.32 1 75.69 143 GLU B O 1
ATOM 2503 N N . THR B 1 144 ? -14.68 0.844 13.883 1 80.69 144 THR B N 1
ATOM 2504 C CA . THR B 1 144 ? -13.836 -0.023 14.703 1 80.69 144 THR B CA 1
ATOM 2505 C C . THR B 1 144 ? -12.922 -0.868 13.828 1 80.69 144 THR B C 1
ATOM 2507 O O . THR B 1 144 ? -11.953 -1.453 14.312 1 80.69 144 THR B O 1
ATOM 2510 N N . ASN B 1 145 ? -13.25 -0.95 12.609 1 82.88 145 ASN B N 1
ATOM 2511 C CA . ASN B 1 145 ? -12.43 -1.754 11.703 1 82.88 145 ASN B CA 1
ATOM 2512 C C . ASN B 1 145 ? -11.617 -0.879 10.758 1 82.88 145 ASN B C 1
ATOM 2514 O O . ASN B 1 145 ? -12.039 -0.626 9.625 1 82.88 145 ASN B O 1
ATOM 2518 N N . ILE B 1 146 ? -10.508 -0.439 11.398 1 86.81 146 ILE B N 1
ATOM 2519 C CA . ILE B 1 146 ? -9.68 0.474 10.617 1 86.81 146 ILE B CA 1
ATOM 2520 C C . ILE B 1 146 ? -8.461 -0.271 10.078 1 86.81 146 ILE B C 1
ATOM 2522 O O . ILE B 1 146 ? -7.762 -0.962 10.82 1 86.81 146 ILE B O 1
ATOM 2526 N N . ILE B 1 147 ? -8.242 -0.2 8.773 1 88.56 147 ILE B N 1
ATOM 2527 C CA . ILE B 1 147 ? -7.051 -0.744 8.133 1 88.56 147 ILE B CA 1
ATOM 2528 C C . ILE B 1 147 ? -5.883 0.229 8.297 1 88.56 147 ILE B C 1
ATOM 2530 O O . ILE B 1 147 ? -5.957 1.375 7.848 1 88.56 147 ILE B O 1
ATOM 2534 N N . PRO B 1 148 ? -4.871 -0.193 9.016 1 89.69 148 PRO B N 1
ATOM 2535 C CA . PRO B 1 148 ? -3.717 0.704 9.109 1 89.69 148 PRO B CA 1
ATOM 2536 C C . PRO B 1 148 ? -3.182 1.123 7.738 1 89.69 148 PRO B C 1
ATOM 2538 O O . PRO B 1 148 ? -3.146 0.312 6.809 1 89.69 148 PRO B O 1
ATOM 2541 N N . SER B 1 149 ? -2.805 2.396 7.59 1 91.44 149 SER B N 1
ATOM 2542 C CA . SER B 1 149 ? -2.373 2.877 6.281 1 91.44 149 SER B CA 1
ATOM 2543 C C . SER B 1 149 ? -1.475 4.102 6.414 1 91.44 149 SER B C 1
ATOM 2545 O O . SER B 1 149 ? -1.494 4.785 7.441 1 91.44 149 SER B O 1
ATOM 2547 N N . PHE B 1 150 ? -0.703 4.27 5.445 1 89.62 150 PHE B N 1
ATOM 2548 C CA . PHE B 1 150 ? 0.018 5.516 5.219 1 89.62 150 PHE B CA 1
ATOM 2549 C C . PHE B 1 150 ? 0.189 5.781 3.729 1 89.62 150 PHE B C 1
ATOM 2551 O O . PHE B 1 150 ? -0.112 4.918 2.902 1 89.62 150 PHE B O 1
ATOM 2558 N N . VAL B 1 151 ? 0.656 7.012 3.459 1 92.06 151 VAL B N 1
ATOM 2559 C CA . VAL B 1 151 ? 0.749 7.414 2.059 1 92.06 151 VAL B CA 1
ATOM 2560 C C . VAL B 1 151 ? 2.186 7.812 1.731 1 92.06 151 VAL B C 1
ATOM 2562 O O . VAL B 1 151 ? 2.85 8.477 2.527 1 92.06 151 VAL B O 1
ATOM 2565 N N . LEU B 1 152 ? 2.613 7.367 0.611 1 87.38 152 LEU B N 1
ATOM 2566 C CA . LEU B 1 152 ? 3.879 7.801 0.034 1 87.38 152 LEU B CA 1
ATOM 2567 C C . LEU B 1 152 ? 3.648 8.602 -1.244 1 87.38 152 LEU B C 1
ATOM 2569 O O . LEU B 1 152 ? 2.961 8.133 -2.156 1 87.38 152 LEU B O 1
ATOM 2573 N N . MET B 1 153 ? 4.215 9.75 -1.263 1 88.5 153 MET B N 1
ATOM 2574 C CA . MET B 1 153 ? 4.129 10.602 -2.447 1 88.5 153 MET B CA 1
ATOM 2575 C C . MET B 1 153 ? 5.492 10.742 -3.113 1 88.5 153 MET B C 1
ATOM 2577 O O . MET B 1 153 ? 6.504 10.938 -2.434 1 88.5 153 MET B O 1
ATOM 2581 N N . ASP B 1 154 ? 5.488 10.617 -4.418 1 85.25 154 ASP B N 1
ATOM 2582 C CA . ASP B 1 154 ? 6.664 10.875 -5.242 1 85.25 154 ASP B CA 1
ATOM 2583 C C . ASP B 1 154 ? 6.469 12.109 -6.117 1 85.25 154 ASP B C 1
ATOM 2585 O O . ASP B 1 154 ? 5.617 12.117 -7.008 1 85.25 154 ASP B O 1
ATOM 2589 N N . ILE B 1 155 ? 7.266 13.055 -5.824 1 85.44 155 ILE B N 1
ATOM 2590 C CA . ILE B 1 155 ? 7.129 14.32 -6.543 1 85.44 155 ILE B CA 1
ATOM 2591 C C . ILE B 1 155 ? 8.328 14.516 -7.469 1 85.44 155 ILE B C 1
ATOM 2593 O O . ILE B 1 155 ? 9.477 14.516 -7.016 1 85.44 155 ILE B O 1
ATOM 2597 N N . GLN B 1 156 ? 8.055 14.602 -8.719 1 80.81 156 GLN B N 1
ATOM 2598 C CA . GLN B 1 156 ? 9.055 14.891 -9.75 1 80.81 156 GLN B CA 1
ATOM 2599 C C . GLN B 1 156 ? 8.586 16 -10.672 1 80.81 156 GLN B C 1
ATOM 2601 O O . GLN B 1 156 ? 7.688 15.805 -11.492 1 80.81 156 GLN B O 1
ATOM 2606 N N . ALA B 1 157 ? 9.336 17.141 -10.547 1 82.19 157 ALA B N 1
ATOM 2607 C CA . ALA B 1 157 ? 8.93 18.312 -11.32 1 82.19 157 ALA B CA 1
ATOM 2608 C C . ALA B 1 157 ? 7.445 18.609 -11.117 1 82.19 157 ALA B C 1
ATOM 2610 O O . ALA B 1 157 ? 6.996 18.828 -9.992 1 82.19 157 ALA B O 1
ATOM 2611 N N . SER B 1 158 ? 6.664 18.5 -12.172 1 82.88 158 SER B N 1
ATOM 2612 C CA . SER B 1 158 ? 5.258 18.891 -12.078 1 82.88 158 SER B CA 1
ATOM 2613 C C . SER B 1 158 ? 4.355 17.656 -11.969 1 82.88 158 SER B C 1
ATOM 2615 O O . SER B 1 158 ? 3.139 17.766 -12.133 1 82.88 158 SER B O 1
ATOM 2617 N N . THR B 1 159 ? 5.004 16.578 -11.57 1 83.12 159 THR B N 1
ATOM 2618 C CA . THR B 1 159 ? 4.219 15.352 -11.508 1 83.12 159 THR B CA 1
ATOM 2619 C C . THR B 1 159 ? 4.156 14.82 -10.078 1 83.12 159 THR B C 1
ATOM 2621 O O . THR B 1 159 ? 5.156 14.844 -9.359 1 83.12 159 THR B O 1
ATOM 2624 N N . LEU B 1 160 ? 2.98 14.398 -9.734 1 85.81 160 LEU B N 1
ATOM 2625 C CA . LEU B 1 160 ? 2.744 13.789 -8.43 1 85.81 160 LEU B CA 1
ATOM 2626 C C . LEU B 1 160 ? 2.234 12.359 -8.586 1 85.81 160 LEU B C 1
ATOM 2628 O O . LEU B 1 160 ? 1.237 12.125 -9.273 1 85.81 160 LEU B O 1
ATOM 2632 N N . VAL B 1 161 ? 3.012 11.445 -8.016 1 86.69 161 VAL B N 1
ATOM 2633 C CA . VAL B 1 161 ? 2.572 10.055 -7.922 1 86.69 161 VAL B CA 1
ATOM 2634 C C . VAL B 1 161 ? 2.311 9.695 -6.461 1 86.69 161 VAL B C 1
ATOM 2636 O O . VAL B 1 161 ? 3.148 9.953 -5.594 1 86.69 161 VAL B O 1
ATOM 2639 N N . THR B 1 162 ? 1.127 9.102 -6.18 1 89.62 162 THR B N 1
ATOM 2640 C CA . THR B 1 162 ? 0.735 8.812 -4.805 1 89.62 162 THR B CA 1
ATOM 2641 C C . THR B 1 162 ? 0.435 7.328 -4.629 1 89.62 162 THR B C 1
ATOM 2643 O O . THR B 1 162 ? -0.317 6.746 -5.414 1 89.62 162 THR B O 1
ATOM 2646 N N . TYR B 1 163 ? 1.039 6.809 -3.555 1 87.25 163 TYR B N 1
ATOM 2647 C CA . TYR B 1 163 ? 0.809 5.418 -3.176 1 87.25 163 TYR B CA 1
ATOM 2648 C C . TYR B 1 163 ? 0.186 5.328 -1.789 1 87.25 163 TYR B C 1
ATOM 2650 O O . TYR B 1 163 ? 0.57 6.066 -0.879 1 87.25 163 TYR B O 1
ATOM 2658 N N . VAL B 1 164 ? -0.765 4.398 -1.728 1 91.5 164 VAL B N 1
ATOM 2659 C CA . VAL B 1 164 ? -1.228 4.066 -0.384 1 91.5 164 VAL B CA 1
ATOM 2660 C C . VAL B 1 164 ? -0.737 2.672 0.002 1 91.5 164 VAL B C 1
ATOM 2662 O O . VAL B 1 164 ? -0.744 1.755 -0.822 1 91.5 164 VAL B O 1
ATOM 2665 N N . ASN B 1 165 ? -0.169 2.605 1.139 1 87.88 165 ASN B N 1
ATOM 2666 C CA . ASN B 1 165 ? 0.22 1.341 1.755 1 87.88 165 ASN B CA 1
ATOM 2667 C C . ASN B 1 165 ? -0.737 0.946 2.877 1 87.88 165 ASN B C 1
ATOM 2669 O O . ASN B 1 165 ? -0.947 1.714 3.818 1 87.88 165 ASN B O 1
ATOM 2673 N N . GLN B 1 166 ? -1.3 -0.277 2.752 1 90.44 166 GLN B N 1
ATOM 2674 C CA . GLN B 1 166 ? -2.273 -0.728 3.742 1 90.44 166 GLN B CA 1
ATOM 2675 C C . GLN B 1 166 ? -1.899 -2.1 4.297 1 90.44 166 GLN B C 1
ATOM 2677 O O . GLN B 1 166 ? -1.462 -2.979 3.551 1 90.44 166 GLN B O 1
ATOM 2682 N N . LEU B 1 167 ? -2.037 -2.184 5.586 1 87.62 167 LEU B N 1
ATOM 2683 C CA . LEU B 1 167 ? -1.84 -3.467 6.254 1 87.62 167 LEU B CA 1
ATOM 2684 C C . LEU B 1 167 ? -3.121 -4.293 6.234 1 87.62 167 LEU B C 1
ATOM 2686 O O . LEU B 1 167 ? -4.094 -3.955 6.914 1 87.62 167 LEU B O 1
ATOM 2690 N N . ILE B 1 168 ? -3.189 -5.355 5.512 1 86.44 168 ILE B N 1
ATOM 2691 C CA . ILE B 1 168 ? -4.434 -6.094 5.316 1 86.44 168 ILE B CA 1
ATOM 2692 C C . ILE B 1 168 ? -4.371 -7.418 6.074 1 86.44 168 ILE B C 1
ATOM 2694 O O . ILE B 1 168 ? -5.398 -8.07 6.285 1 86.44 168 ILE B O 1
ATOM 2698 N N . GLY B 1 169 ? -3.318 -7.926 6.449 1 79.25 169 GLY B N 1
ATOM 2699 C CA . GLY B 1 169 ? -3.158 -9.133 7.25 1 79.25 169 GLY B CA 1
ATOM 2700 C C . GLY B 1 169 ? -2.029 -9.031 8.258 1 79.25 169 GLY B C 1
ATOM 2701 O O . GLY B 1 169 ? -0.857 -8.961 7.883 1 79.25 169 GLY B O 1
ATOM 2702 N N . ASP B 1 170 ? -2.521 -8.953 9.547 1 75.12 170 ASP B N 1
ATOM 2703 C CA . ASP B 1 170 ? -1.557 -8.836 10.633 1 75.12 170 ASP B CA 1
ATOM 2704 C C . ASP B 1 170 ? -1.572 -10.078 11.523 1 75.12 170 ASP B C 1
ATOM 2706 O O . ASP B 1 170 ? -2.611 -10.438 12.078 1 75.12 170 ASP B O 1
ATOM 2710 N N . ASP B 1 171 ? -0.36 -10.641 11.57 1 73.81 171 ASP B N 1
ATOM 2711 C CA . ASP B 1 171 ? -0.166 -11.781 12.461 1 73.81 171 ASP B CA 1
ATOM 2712 C C . ASP B 1 171 ? -1.123 -12.914 12.109 1 73.81 171 ASP B C 1
ATOM 2714 O O . ASP B 1 171 ? -1.806 -13.445 12.992 1 73.81 171 ASP B O 1
ATOM 2718 N N . VAL B 1 172 ? -1.209 -13.156 10.758 1 72.5 172 VAL B N 1
ATOM 2719 C CA . VAL B 1 172 ? -2.07 -14.258 10.336 1 72.5 172 VAL B CA 1
ATOM 2720 C C . VAL B 1 172 ? -1.351 -15.586 10.539 1 72.5 172 VAL B C 1
ATOM 2722 O O . VAL B 1 172 ? -0.215 -15.758 10.086 1 72.5 172 VAL B O 1
ATOM 2725 N N . LYS B 1 173 ? -1.892 -16.406 11.461 1 74.5 173 LYS B N 1
ATOM 2726 C CA . LYS B 1 173 ? -1.402 -17.766 11.641 1 74.5 173 LYS B CA 1
ATOM 2727 C C . LYS B 1 173 ? -2.066 -18.734 10.656 1 74.5 173 LYS B C 1
ATOM 2729 O O . LYS B 1 173 ? -3.295 -18.812 10.594 1 74.5 173 LYS B O 1
ATOM 2734 N N . VAL B 1 174 ? -1.235 -19.094 9.586 1 68.56 174 VAL B N 1
ATOM 2735 C CA . VAL B 1 174 ? -1.798 -19.969 8.57 1 68.56 174 VAL B CA 1
ATOM 2736 C C . VAL B 1 174 ? -1.518 -21.438 8.938 1 68.56 174 VAL B C 1
ATOM 2738 O O . VAL B 1 174 ? -0.405 -21.766 9.344 1 68.56 174 VAL B O 1
ATOM 2741 N N . GLY B 1 175 ? -2.473 -22.188 9.352 1 62.41 175 GLY B N 1
ATOM 2742 C CA . GLY B 1 175 ? -2.35 -23.594 9.672 1 62.41 175 GLY B CA 1
ATOM 2743 C C . GLY B 1 175 ? -2.703 -24.516 8.508 1 62.41 175 GLY B C 1
ATOM 2744 O O . GLY B 1 175 ? -3.332 -24.078 7.543 1 62.41 175 GLY B O 1
#

Solvent-accessible surface area (backbone atoms only — not comparable to full-atom values): 17587 Å² total; per-residue (Å²): 88,31,34,40,34,34,22,36,32,74,31,69,78,44,76,79,66,57,55,69,68,60,44,55,57,48,33,69,81,57,26,51,33,34,44,32,24,16,21,54,48,30,70,66,49,49,54,50,49,49,69,26,18,87,36,69,45,62,17,35,26,98,73,34,78,68,76,81,40,41,66,57,47,79,45,74,55,87,79,40,38,30,34,38,24,12,32,79,87,38,84,60,73,76,34,61,68,61,49,50,52,49,31,59,74,69,65,34,22,30,35,36,34,28,68,71,24,48,66,45,77,47,77,53,94,49,26,37,39,36,19,32,9,1,52,62,19,37,59,48,100,86,42,78,85,35,57,18,16,31,28,42,36,40,43,52,77,74,29,32,34,32,33,40,40,34,52,77,35,75,66,42,61,59,102,87,33,33,40,34,36,22,36,33,72,31,69,76,46,75,77,64,59,54,68,69,58,44,55,56,48,32,70,81,56,27,51,33,35,44,31,23,15,20,55,50,30,71,65,49,50,54,50,49,49,69,27,18,88,37,69,46,61,17,32,26,98,71,34,77,67,76,82,40,41,65,57,46,78,44,74,56,89,78,40,38,31,33,36,24,11,32,79,87,38,85,60,75,76,35,61,71,58,50,50,52,49,32,59,74,67,66,34,20,30,36,36,33,29,69,70,24,49,68,46,77,47,77,55,95,50,25,38,39,38,19,33,8,1,52,62,19,38,60,47,100,85,43,78,85,34,56,18,15,30,28,42,33,40,43,53,75,73,29,33,35,32,31,40,39,32,52,78,35,76,67,42,60,58,101

Secondary structure (DSSP, 8-state):
-EEEEE-----TT-GGGS-HHHHHHT-TTT--EEEE-S----HHHHHHHHHH-SEEEE---TT-S-TTS-SEEEEEETTEEEEEE-STTSSSTT-HHHHHHHHHHHT-SEEEE-SS-SEEEEEETTEEEEEE--SS----SS-S----EEEEEEEETTEEEEEEEEEEEEEE---/-EEEEE-----SSGGGGS-HHHHHHT-TTT--EEEE-S----HHHHHHHHHH-SEEEE---TT-S-TTS-SEEEEEETTEEEEEE-STTSSSTT-HHHHHHHHHHHT-SEEE--SS-SEEEEEETTEEEEEE--SS----SS-S----EEEEEEEETTEEEEEEEEEEEEEE---

Radius of gyration: 20.4 Å; Cα contacts (8 Å, |Δi|>4): 927; chains: 2; bounding box: 38×59×49 Å

pLDDT: mean 84.57, std 13.4,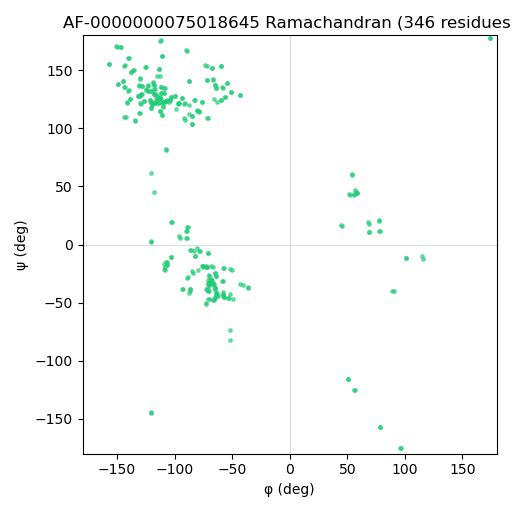 range [43.47, 98.5]

Foldseek 3Di:
DKEWEAEDQLDQDPPVPQPVVVVVCLAAPNHAEYEYQENPHYPVVVVSSVVSYVYYAYAYDPPDPPPPHHQKDWDDDANWIEIHHAQPPDPPGPDPVSQVVVCVVSVTQEYEYEDQLAWDWDDDPSHIYTYQHHQNQDDDPVDNGHWHKIKMWDDDHPDIDIDMDTDDDDPDDDD/DKEWEAEDQLDQPCPVPQPVVVVVCLAAPNHAEYEYQESPRYPVVVVVSVRSYVYYAYAYDPPDPPPPHHQKDWDDDANWIEIHHAQPPDPPGPDPVSQVVVCVVSVTQEYEYEDQLAWDWDDDPNHIYTYQHHQNQDDDPVDNGHWHKIKMWDDDHPDIDIDIDTDDDDPDDDD

Nearest PDB structures (foldseek):
  6vab-assembly1_C  TM=8.947E-01  e=6.795E-26  Mus musculus
  5xcj-assembly1_A  TM=9.286E-01  e=2.866E-22  Entamoeba histolytica
  8p0x-assembly1_N  TM=8.718E-01  e=7.198E-25  Homo sapiens
  5xck-assembly2_B  TM=9.272E-01  e=2.412E-20  Entamoeba histolytica
  5xch-assembly2_B  TM=9.096E-01  e=1.612E-20  Entamoeba histolytica

Organism: Octodon degus (NCBI:txid10160)